Protein AF-A0A2E1KQA2-F1 (afdb_monomer)

Foldseek 3Di:
DDVVVLVVVCVVCVVVVHQPVPDPVLVVVLVVDVVSVVVSVVVVVVVVVVVVVVPPPDPPVVVVVVVVVVVVVVVVVVVVVVVVVVVVVVVVVVVVVPPPPPPPPPPPPDDDDDDDDDDDDDDDDDDDDDDDDDDDDDDDDDDDDPDPDPVVVVVVVVVVVVVVVVCVVVCVVVVVVVCVVVVVVVVVVVVVVVVVLVPDPPRPPPPDDPPCPPPPPDPDDDDD

Structure (mmCIF, N/CA/C/O backbone):
data_AF-A0A2E1KQA2-F1
#
_entry.id   AF-A0A2E1KQA2-F1
#
loop_
_atom_site.group_PDB
_atom_site.id
_atom_site.type_symbol
_atom_site.label_atom_id
_atom_site.label_alt_id
_atom_site.label_comp_id
_atom_site.label_asym_id
_atom_site.label_entity_id
_atom_site.label_seq_id
_atom_site.pdbx_PDB_ins_code
_atom_site.Cartn_x
_atom_site.Cartn_y
_atom_site.Cartn_z
_atom_site.occupancy
_atom_site.B_iso_or_equiv
_atom_site.auth_seq_id
_atom_site.auth_comp_id
_atom_site.auth_asym_id
_atom_site.auth_atom_id
_atom_site.pdbx_PDB_model_num
ATOM 1 N N . MET A 1 1 ? -20.605 -9.643 -3.283 1.00 96.44 1 MET A N 1
ATOM 2 C CA . MET A 1 1 ? -19.130 -9.778 -3.362 1.00 96.44 1 MET A CA 1
ATOM 3 C C . MET A 1 1 ? -18.711 -11.036 -2.606 1.00 96.44 1 MET A C 1
ATOM 5 O O . MET A 1 1 ? -19.417 -11.389 -1.666 1.00 96.44 1 MET A O 1
ATOM 9 N N . ARG A 1 2 ? -17.650 -11.748 -3.016 1.00 98.12 2 ARG A N 1
ATOM 10 C CA . ARG A 1 2 ? -17.116 -12.903 -2.261 1.00 98.12 2 ARG A CA 1
ATOM 11 C C . ARG A 1 2 ? -16.055 -12.426 -1.259 1.00 98.12 2 ARG A C 1
ATOM 13 O O . ARG A 1 2 ? -15.395 -11.427 -1.522 1.00 98.12 2 ARG A O 1
ATOM 20 N N . CYS A 1 3 ? -15.812 -13.167 -0.174 1.00 98.19 3 CYS A N 1
ATOM 21 C CA . CYS A 1 3 ? -14.815 -12.781 0.842 1.00 98.19 3 CYS A CA 1
ATOM 22 C C . CYS A 1 3 ? -13.400 -12.576 0.264 1.00 98.19 3 CYS A C 1
ATOM 24 O O . CYS A 1 3 ? -12.695 -11.661 0.662 1.00 98.19 3 CYS A O 1
ATOM 26 N N . LYS A 1 4 ? -12.993 -13.368 -0.739 1.00 97.00 4 LYS A N 1
ATOM 27 C CA . LYS A 1 4 ? -11.688 -13.177 -1.404 1.00 97.00 4 LYS A CA 1
ATOM 28 C C . LYS A 1 4 ? -11.585 -11.838 -2.142 1.00 97.00 4 LYS A C 1
ATOM 30 O O . LYS A 1 4 ? -10.522 -11.224 -2.152 1.00 97.00 4 LYS A O 1
ATOM 35 N N . ASP A 1 5 ? -12.681 -11.394 -2.755 1.00 97.88 5 ASP A N 1
ATOM 36 C CA . ASP A 1 5 ? -12.728 -10.114 -3.466 1.00 97.88 5 ASP A CA 1
ATOM 37 C C . ASP A 1 5 ? -12.720 -8.948 -2.468 1.00 97.88 5 ASP A C 1
ATOM 39 O O . ASP A 1 5 ? -12.111 -7.916 -2.743 1.00 97.88 5 ASP A O 1
ATOM 43 N N . PHE A 1 6 ? -13.348 -9.135 -1.298 1.00 98.31 6 PHE A N 1
ATOM 44 C CA . PHE A 1 6 ? -13.305 -8.190 -0.181 1.00 98.31 6 PHE A CA 1
ATOM 45 C C . PHE A 1 6 ? -11.861 -7.935 0.268 1.00 98.31 6 PHE A C 1
ATOM 47 O O . PHE A 1 6 ? -11.431 -6.783 0.275 1.00 98.31 6 PHE A O 1
ATOM 54 N N . ASP A 1 7 ? -11.093 -8.992 0.557 1.00 97.06 7 ASP A N 1
ATOM 55 C CA . ASP A 1 7 ? -9.701 -8.865 1.015 1.00 97.06 7 ASP A CA 1
ATOM 56 C C . ASP A 1 7 ? -8.825 -8.157 -0.022 1.00 97.06 7 ASP A C 1
ATOM 58 O O . ASP A 1 7 ? -8.077 -7.232 0.301 1.00 97.06 7 ASP A O 1
ATOM 62 N N . TRP A 1 8 ? -8.942 -8.560 -1.291 1.00 98.06 8 TRP A N 1
ATOM 63 C CA . TRP A 1 8 ? -8.182 -7.948 -2.378 1.00 98.06 8 TRP A CA 1
ATOM 64 C C . TRP A 1 8 ? -8.522 -6.464 -2.547 1.00 98.06 8 TRP A C 1
ATOM 66 O O . TRP A 1 8 ? -7.632 -5.624 -2.703 1.00 98.06 8 TRP A O 1
ATOM 76 N N . ARG A 1 9 ? -9.813 -6.125 -2.492 1.00 98.12 9 ARG A N 1
ATOM 77 C CA . ARG A 1 9 ? -10.289 -4.749 -2.631 1.00 98.12 9 ARG A CA 1
ATOM 78 C C . ARG A 1 9 ? -9.859 -3.881 -1.450 1.00 98.12 9 ARG A C 1
ATOM 80 O O . ARG A 1 9 ? -9.377 -2.774 -1.672 1.00 98.12 9 ARG A O 1
ATOM 87 N N . MET A 1 10 ? -9.958 -4.399 -0.228 1.00 97.88 10 MET A N 1
ATOM 88 C CA . MET A 1 10 ? -9.460 -3.736 0.977 1.00 97.88 10 MET A CA 1
ATOM 89 C C . MET A 1 10 ? -7.953 -3.470 0.875 1.00 97.88 10 MET A C 1
ATOM 91 O O . MET A 1 10 ? -7.522 -2.337 1.084 1.00 97.88 10 MET A O 1
ATOM 95 N N . GLN A 1 11 ? -7.157 -4.465 0.467 1.00 96.56 11 GLN A N 1
ATOM 96 C CA . GLN A 1 11 ? -5.714 -4.295 0.282 1.00 96.56 11 GLN A CA 1
ATOM 97 C C . GLN A 1 11 ? -5.396 -3.204 -0.748 1.00 96.56 11 GLN A C 1
ATOM 99 O O . GLN A 1 11 ? -4.530 -2.365 -0.515 1.00 96.56 11 GLN A O 1
ATOM 104 N N . ARG A 1 12 ? -6.143 -3.155 -1.857 1.00 97.56 12 ARG A N 1
ATOM 105 C CA . ARG A 1 12 ? -5.974 -2.122 -2.887 1.00 97.56 12 ARG A CA 1
ATOM 106 C C . ARG A 1 12 ? -6.254 -0.707 -2.363 1.00 97.56 12 ARG A C 1
ATOM 108 O O . ARG A 1 12 ? -5.565 0.233 -2.770 1.00 97.56 12 ARG A O 1
ATOM 115 N N . LEU A 1 13 ? -7.245 -0.539 -1.483 1.00 97.31 13 LEU A N 1
ATOM 116 C CA . LEU A 1 13 ? -7.521 0.749 -0.834 1.00 97.31 13 LEU A CA 1
ATOM 117 C C . LEU A 1 13 ? -6.387 1.143 0.115 1.00 97.31 13 LEU A C 1
ATOM 119 O O . LEU A 1 13 ? -5.906 2.273 0.032 1.00 97.31 13 LEU A O 1
ATOM 123 N N . LEU A 1 14 ? -5.896 0.203 0.929 1.00 95.50 14 LEU A N 1
ATOM 124 C CA . LEU A 1 14 ? -4.762 0.431 1.832 1.00 95.50 14 LEU A CA 1
ATOM 125 C C . LEU A 1 14 ? -3.488 0.821 1.067 1.00 95.50 14 LEU A C 1
ATOM 127 O O . LEU A 1 14 ? -2.815 1.781 1.444 1.00 95.50 14 LEU A O 1
ATOM 131 N N . ASP A 1 15 ? -3.195 0.149 -0.048 1.00 94.81 15 ASP A N 1
ATOM 132 C CA . ASP A 1 15 ? -2.057 0.480 -0.916 1.00 94.81 15 ASP A CA 1
ATOM 133 C C . ASP A 1 15 ? -2.194 1.889 -1.522 1.00 94.81 15 ASP A C 1
ATOM 135 O O . ASP A 1 15 ? -1.208 2.615 -1.674 1.00 94.81 15 ASP A O 1
ATOM 139 N N . SER A 1 16 ? -3.431 2.304 -1.815 1.00 95.12 16 SER A N 1
ATOM 140 C CA . SER A 1 16 ? -3.765 3.649 -2.307 1.00 95.12 16 SER A CA 1
ATOM 141 C C . SER A 1 16 ? -3.869 4.693 -1.189 1.00 95.12 16 SER A C 1
ATOM 143 O O . SER A 1 16 ? -4.144 5.858 -1.472 1.00 95.12 16 SER A O 1
ATOM 145 N N . ARG A 1 17 ? -3.643 4.293 0.072 1.00 93.25 17 ARG A N 1
ATOM 146 C CA . ARG A 1 17 ? -3.823 5.114 1.282 1.00 93.25 17 ARG A CA 1
ATOM 147 C C . ARG A 1 17 ? -5.227 5.710 1.415 1.00 93.25 17 ARG A C 1
ATOM 149 O O . ARG A 1 17 ? -5.389 6.786 1.986 1.00 93.25 17 ARG A O 1
ATOM 156 N N . LEU A 1 18 ? -6.231 5.022 0.880 1.00 95.56 18 LEU A N 1
ATOM 157 C CA . LEU A 1 18 ? -7.628 5.405 1.020 1.00 95.56 18 LEU A CA 1
ATOM 158 C C . LEU A 1 18 ? -8.247 4.658 2.210 1.00 95.56 18 LEU A C 1
ATOM 160 O O . LEU A 1 18 ? -8.026 3.452 2.349 1.00 95.56 18 LEU A O 1
ATOM 164 N N . PRO A 1 19 ? -9.024 5.343 3.065 1.00 94.31 19 PRO A N 1
ATOM 165 C CA . PRO A 1 19 ? -9.720 4.698 4.170 1.00 94.31 19 PRO A CA 1
ATOM 166 C C . PRO A 1 19 ? -10.756 3.688 3.639 1.00 94.31 19 PRO A C 1
ATOM 168 O O . PRO A 1 19 ? -11.604 4.057 2.821 1.00 94.31 19 PRO A O 1
ATOM 171 N N . PRO A 1 20 ? -10.741 2.424 4.107 1.00 96.06 20 PRO A N 1
ATOM 172 C CA . PRO A 1 20 ? -11.661 1.387 3.629 1.00 96.06 20 PRO A CA 1
ATOM 173 C C . PRO A 1 20 ? -13.133 1.685 3.956 1.00 96.06 20 PRO A C 1
ATOM 175 O O . PRO A 1 20 ? -14.027 1.195 3.272 1.00 96.06 20 PRO A O 1
ATOM 178 N N . GLU A 1 21 ? -13.383 2.540 4.948 1.00 94.94 21 GLU A N 1
ATOM 179 C CA . GLU A 1 21 ? -14.708 3.015 5.369 1.00 94.94 21 GLU A CA 1
ATOM 180 C C . GLU A 1 21 ? -15.452 3.807 4.287 1.00 94.94 21 GLU A C 1
ATOM 182 O O . GLU A 1 21 ? -16.665 3.956 4.362 1.00 94.94 21 GLU A O 1
ATOM 187 N N . HIS A 1 22 ? -14.748 4.325 3.278 1.00 95.56 22 HIS A N 1
ATOM 188 C CA . HIS A 1 22 ? -15.371 5.096 2.200 1.00 95.56 22 HIS A CA 1
ATOM 189 C C . HIS A 1 22 ? -15.823 4.209 1.027 1.00 95.56 22 HIS A C 1
ATOM 191 O O . HIS A 1 22 ? -16.444 4.699 0.085 1.00 95.56 22 HIS A O 1
ATOM 197 N N . ASP A 1 23 ? -15.529 2.904 1.054 1.00 98.12 23 ASP A N 1
ATOM 198 C CA . ASP A 1 23 ? -15.954 1.981 0.004 1.00 98.12 23 ASP A CA 1
ATOM 199 C C . ASP A 1 23 ? -17.277 1.294 0.367 1.00 98.12 23 ASP A C 1
ATOM 201 O O . ASP A 1 23 ? -17.333 0.338 1.146 1.00 98.12 23 ASP A O 1
ATOM 205 N N . HIS A 1 24 ? -18.358 1.755 -0.266 1.00 98.12 24 HIS A N 1
ATOM 206 C CA . HIS A 1 24 ? -19.706 1.223 -0.062 1.00 98.12 24 HIS A CA 1
ATOM 207 C C . HIS A 1 24 ? -19.822 -0.288 -0.312 1.00 98.12 24 HIS A C 1
ATOM 209 O O . HIS A 1 24 ? -20.661 -0.941 0.308 1.00 98.12 24 HIS A O 1
ATOM 215 N N . GLN A 1 25 ? -19.003 -0.872 -1.197 1.00 98.25 25 GLN A N 1
ATOM 216 C CA . GLN A 1 25 ? -19.071 -2.311 -1.468 1.00 98.25 25 GLN A CA 1
ATOM 217 C C . GLN A 1 25 ? -18.469 -3.133 -0.328 1.00 98.25 25 GLN A C 1
ATOM 219 O O . GLN A 1 25 ? -18.986 -4.214 -0.030 1.00 98.25 25 GLN A O 1
ATOM 224 N N . LEU A 1 26 ? -17.404 -2.634 0.313 1.00 98.25 26 LEU A N 1
ATOM 225 C CA . LEU A 1 26 ? -16.847 -3.261 1.513 1.00 98.25 26 LEU A CA 1
ATOM 226 C C . LEU A 1 26 ? -17.868 -3.205 2.654 1.00 98.25 26 LEU A C 1
ATOM 228 O O . LEU A 1 26 ? -18.168 -4.253 3.222 1.00 98.25 26 LEU A O 1
ATOM 232 N N . ILE A 1 27 ? -18.468 -2.033 2.899 1.00 98.31 27 ILE A N 1
ATOM 233 C CA . ILE A 1 27 ? -19.482 -1.834 3.951 1.00 98.31 27 ILE A CA 1
ATOM 234 C C . ILE A 1 27 ? -20.695 -2.749 3.739 1.00 98.31 27 ILE A C 1
ATOM 236 O O . ILE A 1 27 ? -21.128 -3.448 4.656 1.00 98.31 27 ILE A O 1
ATOM 240 N N . ALA A 1 28 ? -21.230 -2.786 2.514 1.00 98.44 28 ALA A N 1
ATOM 241 C CA . ALA A 1 28 ? -22.387 -3.617 2.192 1.00 98.44 28 ALA A CA 1
ATOM 242 C C . ALA A 1 28 ? -22.099 -5.113 2.399 1.00 98.44 28 ALA A C 1
ATOM 244 O O . ALA A 1 28 ? -22.979 -5.863 2.813 1.00 98.44 28 ALA A O 1
ATOM 245 N N . HIS A 1 29 ? -20.870 -5.565 2.126 1.00 98.56 29 HIS A N 1
ATOM 246 C CA . HIS A 1 29 ? -20.501 -6.960 2.348 1.00 98.56 29 HIS A CA 1
ATOM 247 C C . HIS A 1 29 ? -20.249 -7.280 3.822 1.00 98.56 29 HIS A C 1
ATOM 249 O O . HIS A 1 29 ? -20.700 -8.327 4.288 1.00 98.56 29 HIS A O 1
ATOM 255 N N . SER A 1 30 ? -19.562 -6.402 4.560 1.00 98.31 30 SER A N 1
ATOM 256 C CA . SER A 1 30 ? -19.318 -6.604 5.991 1.00 98.31 30 SER A CA 1
ATOM 257 C C . SER A 1 30 ? -20.618 -6.650 6.788 1.00 98.31 30 SER A C 1
ATOM 259 O O . SER A 1 30 ? -20.717 -7.458 7.699 1.00 98.31 30 SER A O 1
ATOM 261 N N . ALA A 1 31 ? -21.646 -5.895 6.386 1.00 98.38 31 ALA A N 1
ATOM 262 C CA . ALA A 1 31 ? -22.966 -5.944 7.022 1.00 98.38 31 ALA A CA 1
ATOM 263 C C . ALA A 1 31 ? -23.640 -7.331 6.958 1.00 98.38 31 ALA A C 1
ATOM 265 O O . ALA A 1 31 ? -24.496 -7.640 7.781 1.00 98.38 31 ALA A O 1
ATOM 266 N N . VAL A 1 32 ? -23.269 -8.174 5.986 1.00 98.50 32 VAL A N 1
ATOM 267 C CA . VAL A 1 32 ? -23.837 -9.524 5.805 1.00 98.50 32 VAL A CA 1
ATOM 268 C C . VAL A 1 32 ? -22.867 -10.619 6.272 1.00 98.50 32 VAL A C 1
ATOM 270 O O . VAL A 1 32 ? -23.282 -11.737 6.571 1.00 98.50 32 VAL A O 1
ATOM 273 N N . CYS A 1 33 ? -21.564 -10.332 6.341 1.00 98.56 33 CYS A N 1
ATOM 274 C CA . CYS A 1 33 ? -20.528 -11.310 6.661 1.00 98.56 33 CYS A CA 1
ATOM 275 C C . CYS A 1 33 ? -19.761 -10.943 7.943 1.00 98.56 33 CYS A C 1
ATOM 277 O O . CYS A 1 33 ? -18.799 -10.175 7.898 1.00 98.56 33 CYS A O 1
ATOM 279 N N . LEU A 1 34 ? -20.096 -11.611 9.056 1.00 98.50 34 LEU A N 1
ATOM 280 C CA . LEU A 1 34 ? -19.468 -11.433 10.383 1.00 98.50 34 LEU A CA 1
ATOM 281 C C . LEU A 1 34 ? -17.938 -11.615 10.402 1.00 98.50 34 LEU A C 1
ATOM 283 O O . LEU A 1 34 ? -17.251 -11.159 11.317 1.00 98.50 34 LEU A O 1
ATOM 287 N N . HIS A 1 35 ? -17.376 -12.362 9.448 1.00 98.06 35 HIS A N 1
ATOM 288 C CA . HIS A 1 35 ? -15.924 -12.495 9.330 1.00 98.06 35 HIS A CA 1
ATOM 289 C C . HIS A 1 35 ? -15.305 -11.222 8.745 1.00 98.06 35 HIS A C 1
ATOM 291 O O . HIS A 1 35 ? -14.392 -10.657 9.343 1.00 98.06 35 HIS A O 1
ATOM 297 N N . CYS A 1 36 ? -15.832 -10.748 7.613 1.00 98.38 36 CYS A N 1
ATOM 298 C CA . CYS A 1 36 ? -15.355 -9.536 6.950 1.00 98.38 36 CYS A CA 1
ATOM 299 C C . CYS A 1 36 ? -15.613 -8.277 7.791 1.00 98.38 36 CYS A C 1
ATOM 301 O O . CYS A 1 36 ? -14.790 -7.368 7.776 1.00 98.38 36 CYS A O 1
ATOM 303 N N . GLU A 1 37 ? -16.693 -8.245 8.576 1.00 98.50 37 GLU A N 1
ATOM 304 C CA . GLU A 1 37 ? -16.943 -7.199 9.576 1.00 98.50 37 GLU A CA 1
ATOM 305 C C . GLU A 1 37 ? -15.818 -7.102 10.607 1.00 98.50 37 GLU A C 1
ATOM 307 O O . GLU A 1 37 ? -15.235 -6.036 10.792 1.00 98.50 37 GLU A O 1
ATOM 312 N N . ARG A 1 38 ? -15.443 -8.229 11.225 1.00 98.19 38 ARG A N 1
ATOM 313 C CA . ARG A 1 38 ? -14.344 -8.262 12.198 1.00 98.19 38 ARG A CA 1
ATOM 314 C C . ARG A 1 38 ? -13.016 -7.832 11.584 1.00 98.19 38 ARG A C 1
ATOM 316 O O . ARG A 1 38 ? -12.251 -7.125 12.232 1.00 98.19 38 ARG A O 1
ATOM 323 N N . VAL A 1 39 ? -12.743 -8.234 10.343 1.00 97.31 39 VAL A N 1
ATOM 324 C CA . VAL A 1 39 ? -11.535 -7.804 9.620 1.00 97.31 39 VAL A CA 1
ATOM 325 C C . VAL A 1 39 ? -11.533 -6.286 9.410 1.00 97.31 39 VAL A C 1
ATOM 327 O O . VAL A 1 39 ? -10.510 -5.643 9.658 1.00 97.31 39 VAL A O 1
ATOM 330 N N . LEU A 1 40 ? -12.667 -5.711 8.999 1.00 97.31 40 LEU A N 1
ATOM 331 C CA . LEU A 1 40 ? -12.810 -4.270 8.791 1.00 97.31 40 LEU A CA 1
ATOM 332 C C . LEU A 1 40 ? -12.649 -3.488 10.104 1.00 97.31 40 LEU A C 1
ATOM 334 O O . LEU A 1 40 ? -11.939 -2.485 10.132 1.00 97.31 40 LEU A O 1
ATOM 338 N N . GLU A 1 41 ? -13.236 -3.977 11.198 1.00 97.56 41 GLU A N 1
ATOM 339 C CA . GLU A 1 41 ? -13.143 -3.338 12.515 1.00 97.56 41 GLU A CA 1
ATOM 340 C C . GLU A 1 41 ? -11.715 -3.369 13.078 1.00 97.56 41 GLU A C 1
ATOM 342 O O . GLU A 1 41 ? -11.215 -2.354 13.563 1.00 97.56 41 GLU A O 1
ATOM 347 N N . VAL A 1 42 ? -11.008 -4.498 12.951 1.00 96.06 42 VAL A N 1
ATOM 348 C CA . VAL A 1 42 ? -9.592 -4.588 13.351 1.00 96.06 42 VAL A CA 1
ATOM 349 C C . VAL A 1 42 ? -8.739 -3.606 12.548 1.00 96.06 42 VAL A C 1
ATOM 351 O O . VAL A 1 42 ? -7.895 -2.911 13.116 1.00 96.06 42 VAL A O 1
ATOM 354 N N . GLN A 1 43 ? -8.964 -3.504 11.236 1.00 95.56 43 GLN A N 1
ATOM 355 C CA . GLN A 1 43 ? -8.261 -2.525 10.402 1.00 95.56 43 GLN A CA 1
ATOM 356 C C . GLN A 1 43 ? -8.562 -1.087 10.827 1.00 95.56 43 GLN A C 1
ATOM 358 O O . GLN A 1 43 ? -7.637 -0.283 10.941 1.00 95.56 43 GLN A O 1
ATOM 363 N N . ARG A 1 44 ? -9.823 -0.768 11.133 1.00 95.06 44 ARG A N 1
ATOM 364 C CA . ARG A 1 44 ? -10.219 0.550 11.642 1.00 95.06 44 ARG A CA 1
ATOM 365 C C . ARG A 1 44 ? -9.479 0.911 12.929 1.00 95.06 44 ARG A C 1
ATOM 367 O O . ARG A 1 44 ? -8.918 2.000 13.030 1.00 95.06 44 ARG A O 1
ATOM 374 N N . GLN A 1 45 ? -9.400 -0.016 13.880 1.00 95.50 45 GLN A N 1
ATOM 375 C CA . GLN A 1 45 ? -8.674 0.190 15.137 1.00 95.50 45 GLN A CA 1
ATOM 376 C C . GLN A 1 45 ? -7.165 0.382 14.913 1.00 95.50 45 GLN A C 1
ATOM 378 O O . GLN A 1 45 ? -6.546 1.257 15.526 1.00 95.50 45 GLN A O 1
ATOM 383 N N . LEU A 1 46 ? -6.558 -0.380 13.998 1.00 92.62 46 LEU A N 1
ATOM 384 C CA . LEU A 1 46 ? -5.146 -0.212 13.634 1.00 92.62 46 LEU A CA 1
ATOM 385 C C . LEU A 1 46 ? -4.876 1.148 12.972 1.00 92.62 46 LEU A C 1
ATOM 387 O O . LEU A 1 46 ? -3.902 1.827 13.304 1.00 92.62 46 LEU A O 1
ATOM 391 N N . LEU A 1 47 ? -5.743 1.589 12.063 1.00 92.06 47 LEU A N 1
ATOM 392 C CA . LEU A 1 47 ? -5.615 2.903 11.431 1.00 92.06 47 LEU A CA 1
ATOM 393 C C . LEU A 1 47 ? -5.826 4.042 12.439 1.00 92.06 47 LEU A C 1
ATOM 395 O O . LEU A 1 47 ? -5.057 5.001 12.446 1.00 92.06 47 LEU A O 1
ATOM 399 N N . ALA A 1 48 ? -6.787 3.914 13.355 1.00 90.31 48 ALA A N 1
ATOM 400 C CA . ALA A 1 48 ? -7.009 4.900 14.412 1.00 90.31 48 ALA A CA 1
ATOM 401 C C . ALA A 1 48 ? -5.805 5.009 15.368 1.00 90.31 48 ALA A C 1
ATOM 403 O O . ALA A 1 48 ? -5.338 6.106 15.671 1.00 90.31 48 ALA A O 1
ATOM 404 N N . THR A 1 49 ? -5.247 3.878 15.806 1.00 91.12 49 THR A N 1
ATOM 405 C CA . THR A 1 49 ? -4.080 3.865 16.710 1.00 91.12 49 THR A CA 1
ATOM 406 C C . THR A 1 49 ? -2.813 4.400 16.042 1.00 91.12 49 THR A C 1
ATOM 408 O O . THR A 1 49 ? -2.038 5.129 16.670 1.00 91.12 49 THR A O 1
ATOM 411 N N . THR A 1 50 ? -2.608 4.101 14.757 1.00 89.19 50 THR A N 1
ATOM 412 C CA . THR A 1 50 ? -1.485 4.660 13.986 1.00 89.19 50 THR A CA 1
ATOM 413 C C . THR A 1 50 ? -1.646 6.157 13.735 1.00 89.19 50 THR A C 1
ATOM 415 O O . THR A 1 50 ? -0.658 6.885 13.844 1.00 89.19 50 THR A O 1
ATOM 418 N N . ALA A 1 51 ? -2.866 6.643 13.492 1.00 87.81 51 ALA A N 1
ATOM 419 C CA . ALA A 1 51 ? -3.148 8.073 13.379 1.00 87.81 51 ALA A CA 1
ATOM 420 C C . ALA A 1 51 ? -2.822 8.821 14.683 1.00 87.81 51 ALA A C 1
ATOM 422 O O . ALA A 1 51 ? -2.127 9.837 14.641 1.00 87.81 51 ALA A O 1
ATOM 423 N N . LEU A 1 52 ? -3.215 8.275 15.841 1.00 87.75 52 LEU A N 1
ATOM 424 C CA . LEU A 1 52 ? -2.882 8.845 17.155 1.00 87.75 52 LEU A CA 1
ATOM 425 C C . LEU A 1 52 ? -1.366 8.865 17.401 1.00 87.75 52 LEU A C 1
ATOM 427 O O . LEU A 1 52 ? -0.821 9.860 17.876 1.00 87.75 52 LEU A O 1
ATOM 431 N N . SER A 1 53 ? -0.674 7.792 17.011 1.00 83.06 53 SER A N 1
ATOM 432 C CA . SER A 1 53 ? 0.781 7.661 17.176 1.00 83.06 53 SER A CA 1
ATOM 433 C C . SER A 1 53 ? 1.596 8.531 16.210 1.00 83.06 53 SER A C 1
ATOM 435 O O . SER A 1 53 ? 2.780 8.765 16.440 1.00 83.06 53 SER A O 1
ATOM 437 N N . SER A 1 54 ? 0.991 9.021 15.124 1.00 73.88 54 SER A N 1
ATOM 438 C CA . SER A 1 54 ? 1.672 9.857 14.123 1.00 73.88 54 SER A CA 1
ATOM 439 C C . SER A 1 54 ? 2.014 11.267 14.619 1.00 73.88 54 SER A C 1
ATOM 441 O O . SER A 1 54 ? 2.751 11.990 13.956 1.00 73.88 54 SER A O 1
ATOM 443 N N . T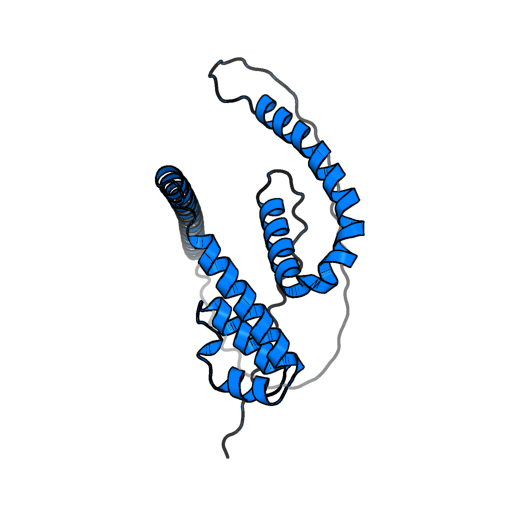HR A 1 55 ? 1.532 11.634 15.808 1.00 71.38 55 THR A N 1
ATOM 444 C CA . THR A 1 55 ? 1.774 12.939 16.438 1.00 71.38 55 THR A CA 1
ATOM 445 C C . THR A 1 55 ? 3.147 13.068 17.093 1.00 71.38 55 THR A C 1
ATOM 447 O O . THR A 1 55 ? 3.469 14.136 17.608 1.00 71.38 55 THR A O 1
ATOM 450 N N . VAL A 1 56 ? 3.989 12.026 17.065 1.00 78.31 56 VAL A N 1
ATOM 451 C CA . VAL A 1 56 ? 5.378 12.164 17.514 1.00 78.31 56 VAL A CA 1
ATOM 452 C C . VAL A 1 56 ? 6.072 13.162 16.592 1.00 78.31 56 VAL A C 1
ATOM 454 O O . VAL A 1 56 ? 6.380 12.839 15.444 1.00 78.31 56 VAL A O 1
ATOM 457 N N . GLU A 1 57 ? 6.314 14.373 17.101 1.00 75.44 57 GLU A N 1
ATOM 458 C CA . GLU A 1 57 ? 7.090 15.406 16.424 1.00 75.44 57 GLU A CA 1
ATOM 459 C C . GLU A 1 57 ? 8.464 14.840 16.066 1.00 75.44 57 GLU A C 1
ATOM 461 O O . GLU A 1 57 ? 9.401 14.780 16.866 1.00 75.44 57 GLU A O 1
ATOM 466 N N . THR A 1 58 ? 8.595 14.367 14.831 1.00 78.06 58 THR A N 1
ATOM 467 C CA . THR A 1 58 ? 9.882 13.916 14.329 1.00 78.06 58 THR A CA 1
ATOM 468 C C . THR A 1 58 ? 10.781 15.137 14.231 1.00 78.06 58 THR A C 1
ATOM 470 O O . THR A 1 58 ? 10.476 16.061 13.476 1.00 78.06 58 THR A O 1
ATOM 473 N N . SER A 1 59 ? 11.890 15.137 14.977 1.00 87.38 59 SER A N 1
ATOM 474 C CA . SER A 1 59 ? 12.869 16.224 14.937 1.00 87.38 59 SER A CA 1
ATOM 475 C C . SER A 1 59 ? 13.191 16.596 13.480 1.00 87.38 59 SER A C 1
ATOM 477 O O . SER A 1 59 ? 13.591 15.713 12.709 1.00 87.38 59 SER A O 1
ATOM 479 N N . PRO A 1 60 ? 13.079 17.880 13.086 1.00 87.25 60 PRO A N 1
ATOM 480 C CA . PRO A 1 60 ? 13.277 18.318 11.701 1.00 87.25 60 PRO A CA 1
ATOM 481 C C . PRO A 1 60 ? 14.673 17.972 11.161 1.00 87.25 60 PRO A C 1
ATOM 483 O O . PRO A 1 60 ? 14.881 17.834 9.956 1.00 87.25 60 PRO A O 1
ATOM 486 N N . ARG A 1 61 ? 15.652 17.772 12.053 1.00 88.69 61 ARG A N 1
ATOM 487 C CA . ARG A 1 61 ? 17.004 17.329 11.689 1.00 88.69 61 ARG A CA 1
ATOM 488 C C . ARG A 1 61 ? 17.043 15.873 11.231 1.00 88.69 61 ARG A C 1
ATOM 490 O O . ARG A 1 61 ? 17.767 15.556 10.289 1.00 88.69 61 ARG A O 1
ATOM 497 N N . LEU A 1 62 ? 16.269 14.994 11.869 1.00 87.44 62 LEU A N 1
ATOM 498 C CA . LEU A 1 62 ? 16.201 13.582 11.488 1.00 87.44 62 LEU A CA 1
ATOM 499 C C . LEU A 1 62 ? 15.479 13.417 10.152 1.00 87.44 62 LEU A C 1
ATOM 501 O O . LEU A 1 62 ? 15.974 12.700 9.284 1.00 87.44 62 LEU A O 1
ATOM 505 N N . THR A 1 63 ? 14.368 14.127 9.944 1.00 88.00 63 THR A N 1
ATOM 506 C CA . THR A 1 63 ? 13.647 14.098 8.663 1.00 88.00 63 THR A CA 1
ATOM 507 C C . THR A 1 63 ? 14.503 14.655 7.530 1.00 88.00 63 THR A C 1
ATOM 509 O O . THR A 1 63 ? 14.640 13.989 6.503 1.00 88.00 63 THR A O 1
ATOM 512 N N . ALA A 1 64 ? 15.179 15.793 7.722 1.00 90.56 64 ALA A N 1
ATOM 513 C CA . ALA A 1 64 ? 16.120 16.327 6.733 1.00 90.56 64 ALA A CA 1
ATOM 514 C C . ALA A 1 64 ? 17.288 15.359 6.449 1.00 90.56 64 ALA A C 1
ATOM 516 O O . ALA A 1 64 ? 17.655 15.135 5.290 1.00 90.56 64 ALA A O 1
ATOM 517 N N . GLY A 1 65 ? 17.842 14.730 7.490 1.00 92.62 65 GLY A N 1
ATOM 518 C CA . GLY A 1 65 ? 18.897 13.725 7.367 1.00 92.62 65 GLY A CA 1
ATOM 519 C C . GLY A 1 65 ? 18.460 12.523 6.527 1.00 92.62 65 GLY A C 1
ATOM 520 O O . GLY A 1 65 ? 19.123 12.184 5.545 1.00 92.62 65 GLY A O 1
ATOM 521 N N . VAL A 1 66 ? 17.308 11.930 6.846 1.00 90.25 66 VAL A N 1
ATOM 522 C CA . VAL A 1 66 ? 16.765 10.770 6.123 1.00 90.25 66 VAL A CA 1
ATOM 523 C C . VAL A 1 66 ? 16.391 11.137 4.689 1.00 90.25 66 VAL A C 1
ATOM 525 O O . VAL A 1 66 ? 16.787 10.430 3.762 1.00 90.25 66 VAL A O 1
ATOM 528 N N . LEU A 1 67 ? 15.697 12.257 4.471 1.00 91.69 67 LEU A N 1
ATOM 529 C CA . LEU A 1 67 ? 15.322 12.701 3.126 1.00 91.69 67 LEU A CA 1
ATOM 530 C C . LEU A 1 67 ? 16.555 12.972 2.260 1.00 91.69 67 LEU A C 1
ATOM 532 O O . LEU A 1 67 ? 16.599 12.545 1.106 1.00 91.69 67 LEU A O 1
ATOM 536 N N . SER A 1 68 ? 17.593 13.601 2.817 1.00 90.31 68 SER A N 1
ATOM 537 C CA . SER A 1 68 ? 18.843 13.832 2.088 1.00 90.31 68 SER A CA 1
ATOM 538 C C . SER A 1 68 ? 19.588 12.526 1.780 1.00 90.31 68 SER A C 1
ATOM 540 O O . SER A 1 68 ? 20.113 12.369 0.675 1.00 90.31 68 SER A O 1
ATOM 542 N N . ALA A 1 69 ? 19.587 11.555 2.698 1.00 90.06 69 ALA A N 1
ATOM 543 C CA . ALA A 1 69 ? 20.174 10.236 2.473 1.00 90.06 69 ALA A CA 1
ATOM 544 C C . ALA A 1 69 ? 19.429 9.464 1.369 1.00 90.06 69 ALA A C 1
ATOM 546 O O . ALA A 1 69 ? 20.062 8.921 0.459 1.00 90.06 69 ALA A O 1
ATOM 547 N N . VAL A 1 70 ? 18.092 9.481 1.384 1.00 90.38 70 VAL A N 1
ATOM 548 C CA . VAL A 1 70 ? 17.251 8.852 0.351 1.00 90.38 70 VAL A CA 1
ATOM 549 C C . VAL A 1 70 ? 17.437 9.545 -1.003 1.00 9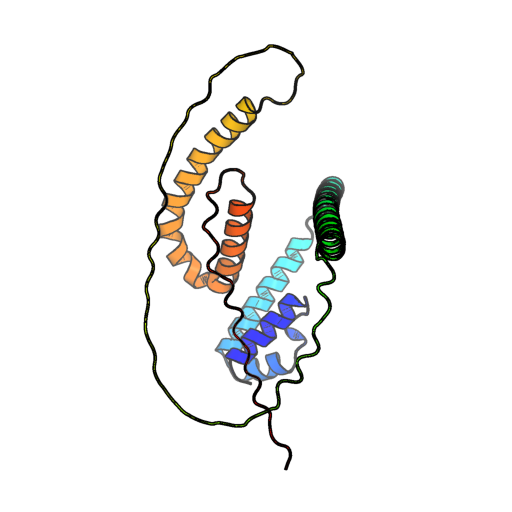0.38 70 VAL A C 1
ATOM 551 O O . VAL A 1 70 ? 17.609 8.872 -2.025 1.00 90.38 70 VAL A O 1
ATOM 554 N N . ALA A 1 71 ? 17.495 10.880 -1.028 1.00 89.56 71 ALA A N 1
ATOM 555 C CA . ALA A 1 71 ? 17.769 11.646 -2.241 1.00 89.56 71 ALA A CA 1
ATOM 556 C C . ALA A 1 71 ? 19.137 11.274 -2.841 1.00 89.56 71 ALA A C 1
ATOM 558 O O . ALA A 1 71 ? 19.219 10.968 -4.037 1.00 89.56 71 ALA A O 1
ATOM 559 N N . ARG A 1 72 ? 20.193 11.189 -2.016 1.00 90.56 72 ARG A N 1
ATOM 560 C CA . ARG A 1 72 ? 21.533 10.734 -2.442 1.00 90.56 72 ARG A CA 1
ATOM 561 C C . ARG A 1 72 ? 21.525 9.294 -2.956 1.00 90.56 72 ARG A C 1
ATOM 563 O O . ARG A 1 72 ? 22.143 8.998 -3.978 1.00 90.56 72 ARG A O 1
ATOM 570 N N . GLN A 1 73 ? 20.802 8.391 -2.298 1.00 89.88 73 GLN A N 1
ATOM 571 C CA . GLN A 1 73 ? 20.724 6.996 -2.731 1.00 89.88 73 GLN A CA 1
ATOM 572 C C . GLN A 1 73 ? 19.997 6.853 -4.078 1.00 89.88 73 GLN A C 1
ATOM 574 O O . GLN A 1 73 ? 20.411 6.071 -4.943 1.00 89.88 73 GLN A O 1
ATOM 579 N N . SER A 1 74 ? 18.927 7.624 -4.283 1.00 86.81 74 SER A N 1
ATOM 580 C CA . SER A 1 74 ? 18.167 7.611 -5.534 1.00 86.81 74 SER A CA 1
ATOM 581 C C . SER A 1 74 ? 18.975 8.175 -6.711 1.00 86.81 74 SER A C 1
ATOM 583 O O . SER A 1 74 ? 18.935 7.615 -7.811 1.00 86.81 74 SER A O 1
ATOM 585 N N . SER A 1 75 ? 19.769 9.226 -6.482 1.00 86.88 75 SER A N 1
ATOM 586 C CA . SER A 1 75 ? 20.611 9.830 -7.518 1.00 86.88 75 SER A CA 1
ATOM 587 C C . SER A 1 75 ? 21.785 8.924 -7.901 1.00 86.88 75 SER A C 1
ATOM 589 O O . SER A 1 75 ? 22.066 8.773 -9.094 1.00 86.88 75 SER A O 1
ATOM 591 N N . ALA A 1 76 ? 22.388 8.220 -6.937 1.00 84.94 76 ALA A N 1
ATOM 592 C CA . ALA A 1 76 ? 23.417 7.214 -7.203 1.00 84.94 76 ALA A CA 1
ATOM 593 C C . ALA A 1 76 ? 22.895 6.078 -8.104 1.00 84.94 76 ALA A C 1
ATOM 595 O O . ALA A 1 76 ? 23.534 5.727 -9.098 1.00 84.94 76 ALA A O 1
ATOM 596 N N . ARG A 1 77 ? 21.687 5.556 -7.833 1.00 82.56 77 ARG A N 1
ATOM 597 C CA . ARG A 1 77 ? 21.051 4.527 -8.681 1.00 82.56 77 ARG A CA 1
ATOM 598 C C . ARG A 1 77 ? 20.686 5.035 -10.079 1.00 82.56 77 ARG A C 1
ATOM 600 O O . ARG A 1 77 ? 20.739 4.268 -11.040 1.00 82.56 77 ARG A O 1
ATOM 607 N N . ARG A 1 78 ? 20.308 6.310 -10.223 1.00 84.31 78 ARG A N 1
ATOM 608 C CA . ARG A 1 78 ? 20.049 6.901 -11.550 1.00 84.31 78 ARG A CA 1
ATOM 609 C C . ARG A 1 78 ? 21.332 7.018 -12.373 1.00 84.31 78 ARG A C 1
ATOM 611 O O . ARG A 1 78 ? 21.284 6.742 -13.570 1.00 84.31 78 ARG A O 1
ATOM 618 N N . ARG A 1 79 ? 22.468 7.367 -11.756 1.00 82.88 79 ARG A N 1
ATOM 619 C CA . ARG A 1 79 ? 23.767 7.433 -12.453 1.00 82.88 79 ARG A CA 1
ATOM 620 C C . ARG A 1 79 ? 24.203 6.068 -12.980 1.00 82.88 79 ARG A C 1
ATOM 622 O O . ARG A 1 79 ? 24.561 5.974 -14.148 1.00 82.88 79 ARG A O 1
ATOM 629 N N . THR A 1 80 ? 24.087 5.007 -12.179 1.00 85.75 80 THR A N 1
ATOM 630 C CA . THR A 1 80 ? 24.463 3.657 -12.634 1.00 85.75 80 THR A CA 1
ATOM 631 C C . THR A 1 80 ? 23.570 3.159 -13.768 1.00 85.75 80 THR A C 1
ATOM 633 O O . THR A 1 80 ? 24.076 2.619 -14.748 1.00 85.75 80 THR A O 1
ATOM 636 N N . ARG A 1 81 ? 22.253 3.403 -13.705 1.00 85.56 81 ARG A N 1
ATOM 637 C CA . ARG A 1 81 ? 21.338 3.047 -14.806 1.00 85.56 81 ARG A CA 1
ATOM 638 C C . ARG A 1 81 ? 21.627 3.813 -16.096 1.00 85.56 81 ARG A C 1
ATOM 640 O O . ARG A 1 81 ? 21.582 3.213 -17.162 1.00 85.56 81 ARG A O 1
ATOM 647 N N . ARG A 1 82 ? 21.937 5.112 -16.011 1.00 89.75 82 ARG A N 1
ATOM 648 C CA . ARG A 1 82 ? 22.315 5.909 -17.190 1.00 89.75 82 ARG A CA 1
ATOM 649 C C . ARG A 1 82 ? 23.626 5.422 -17.808 1.00 89.75 82 ARG A C 1
ATOM 651 O O . ARG A 1 82 ? 23.689 5.316 -19.024 1.00 89.75 82 ARG A O 1
ATOM 658 N N . GLY A 1 83 ? 24.613 5.061 -16.985 1.00 89.88 83 GLY A N 1
ATOM 659 C CA . GLY A 1 83 ? 25.857 4.452 -17.464 1.00 89.88 83 GLY A CA 1
ATOM 660 C C . GLY A 1 83 ? 25.611 3.141 -18.213 1.00 89.88 83 GLY A C 1
ATOM 661 O O . GLY A 1 83 ? 26.085 2.979 -19.329 1.00 89.88 83 GLY A O 1
ATOM 662 N N . LEU A 1 84 ? 24.788 2.245 -17.656 1.00 92.75 84 LEU A N 1
ATOM 663 C CA . LEU A 1 84 ? 24.449 0.976 -18.312 1.00 92.75 84 LEU A CA 1
ATOM 664 C C . LEU A 1 84 ? 23.702 1.170 -19.639 1.00 92.75 84 LEU A C 1
ATOM 666 O O . LEU A 1 84 ? 23.994 0.466 -20.600 1.00 92.75 84 LEU A O 1
ATOM 670 N N . LEU A 1 85 ? 22.770 2.127 -19.711 1.00 93.31 85 LEU A N 1
ATOM 671 C CA . LEU A 1 85 ? 22.078 2.453 -20.962 1.00 93.31 85 LEU A CA 1
ATOM 672 C C . LEU A 1 85 ? 23.034 3.033 -22.009 1.00 93.31 85 LEU A C 1
ATOM 674 O O . LEU A 1 85 ? 22.964 2.634 -23.166 1.00 93.31 85 LEU A O 1
ATOM 678 N N . ALA A 1 86 ? 23.950 3.919 -21.610 1.00 93.88 86 ALA A N 1
ATOM 679 C CA . ALA A 1 86 ? 24.965 4.456 -22.513 1.00 93.88 86 ALA A CA 1
ATOM 680 C C . ALA A 1 86 ? 25.889 3.348 -23.047 1.00 93.88 86 ALA A C 1
ATOM 682 O O . ALA A 1 86 ? 26.135 3.293 -24.248 1.00 93.88 86 ALA A O 1
ATOM 683 N N . CYS A 1 87 ? 26.327 2.417 -22.191 1.00 94.81 87 CYS A N 1
ATOM 684 C CA . CYS A 1 87 ? 27.117 1.258 -22.616 1.00 94.81 87 CYS A CA 1
ATOM 685 C C . CYS A 1 87 ? 26.337 0.328 -23.556 1.00 94.81 87 CYS A C 1
ATOM 687 O O . CYS A 1 87 ? 26.902 -0.151 -24.533 1.00 94.81 87 CYS A O 1
ATOM 689 N N . ALA A 1 88 ? 25.049 0.083 -23.292 1.00 94.00 88 ALA A N 1
ATOM 690 C CA . ALA A 1 88 ? 24.212 -0.747 -24.157 1.00 94.00 88 ALA A CA 1
ATOM 691 C C . ALA A 1 88 ? 24.004 -0.107 -25.540 1.00 94.00 88 ALA A C 1
ATOM 693 O O . ALA A 1 88 ? 24.107 -0.796 -26.552 1.00 94.00 88 ALA A O 1
ATOM 694 N N . LEU A 1 89 ? 23.770 1.210 -25.588 1.00 95.81 89 LEU A N 1
ATOM 695 C CA . LEU A 1 89 ? 23.662 1.956 -26.843 1.00 95.81 89 LEU A CA 1
ATOM 696 C C . LEU A 1 89 ? 24.986 1.949 -27.612 1.00 95.81 89 LEU A C 1
ATOM 698 O O . LEU A 1 89 ? 24.986 1.647 -28.803 1.00 95.81 89 LEU A O 1
ATOM 702 N N . ALA A 1 90 ? 26.109 2.195 -26.932 1.00 96.06 90 ALA A N 1
ATOM 703 C CA . ALA A 1 90 ? 27.432 2.116 -27.542 1.00 96.06 90 ALA A CA 1
ATOM 704 C C . ALA A 1 90 ? 27.692 0.718 -28.123 1.00 96.06 90 ALA A C 1
ATOM 706 O O . ALA A 1 90 ? 28.017 0.610 -29.297 1.00 96.06 90 ALA A O 1
ATOM 707 N N . ALA A 1 91 ? 27.439 -0.348 -27.357 1.00 95.38 91 ALA A N 1
ATOM 708 C CA . ALA A 1 91 ? 27.595 -1.721 -27.834 1.00 95.38 91 ALA A CA 1
ATOM 709 C C . ALA A 1 91 ? 26.696 -2.033 -29.044 1.00 95.38 91 ALA A C 1
ATOM 711 O O . ALA A 1 91 ? 27.142 -2.708 -29.967 1.00 95.38 91 ALA A O 1
ATOM 712 N N . SER A 1 92 ? 25.459 -1.520 -29.074 1.00 94.50 92 SER A N 1
ATOM 713 C CA . SER A 1 92 ? 24.559 -1.698 -30.223 1.00 94.50 92 SER A CA 1
ATOM 714 C C . SER A 1 92 ? 25.042 -0.971 -31.483 1.00 94.50 92 SER A C 1
ATOM 716 O O . SER A 1 92 ? 24.955 -1.527 -32.574 1.00 94.50 92 SER A O 1
ATOM 718 N N . LEU A 1 93 ? 25.613 0.231 -31.336 1.00 95.25 93 LEU A N 1
ATOM 719 C CA . LEU A 1 93 ? 26.208 0.987 -32.441 1.00 95.25 93 LEU A CA 1
ATOM 720 C C . LEU A 1 93 ? 27.489 0.319 -32.944 1.00 95.25 93 LEU A C 1
ATOM 722 O O . LEU A 1 93 ? 27.673 0.180 -34.149 1.00 95.25 93 LEU A O 1
ATOM 726 N N . THR A 1 94 ? 28.345 -0.150 -32.033 1.00 95.06 94 THR A N 1
ATOM 727 C CA . THR A 1 94 ? 29.547 -0.917 -32.380 1.00 95.06 94 THR A CA 1
ATOM 728 C C . THR A 1 94 ? 29.176 -2.204 -33.115 1.00 95.06 94 THR A C 1
ATOM 730 O O . THR A 1 94 ? 29.788 -2.519 -34.127 1.00 95.06 94 THR A O 1
ATOM 733 N N . TRP A 1 95 ? 28.134 -2.916 -32.673 1.00 94.00 95 TRP A N 1
ATOM 734 C CA . TRP A 1 95 ? 27.635 -4.098 -33.378 1.00 94.00 95 TRP A CA 1
ATOM 735 C C . TRP A 1 95 ? 27.150 -3.754 -34.792 1.00 94.00 95 TRP A C 1
ATOM 737 O O . TRP A 1 95 ? 27.495 -4.464 -35.730 1.00 94.00 95 TRP A O 1
ATOM 747 N N . LEU A 1 96 ? 26.401 -2.658 -34.968 1.00 92.00 96 LEU A N 1
ATOM 748 C CA . LEU A 1 96 ? 25.942 -2.219 -36.293 1.00 92.00 96 LEU A CA 1
ATOM 749 C C . LEU A 1 96 ? 27.096 -1.903 -37.255 1.00 92.00 96 LEU A C 1
ATOM 751 O O . LEU A 1 96 ? 26.953 -2.123 -38.449 1.00 92.00 96 LEU A O 1
ATOM 755 N N . LEU A 1 97 ? 28.215 -1.387 -36.742 1.00 92.50 97 LEU A N 1
ATOM 756 C CA . LEU A 1 97 ? 29.394 -1.054 -37.547 1.00 92.50 97 LEU A CA 1
ATOM 757 C C . LEU A 1 97 ? 30.266 -2.272 -37.875 1.00 92.50 97 LEU A C 1
ATOM 759 O O . LEU A 1 97 ? 30.962 -2.255 -38.885 1.00 92.50 97 LEU A O 1
ATOM 763 N N . LEU A 1 98 ? 30.269 -3.301 -37.018 1.00 92.25 98 LEU A N 1
ATOM 764 C CA . LEU A 1 98 ? 31.089 -4.499 -37.221 1.00 92.25 98 LEU A CA 1
ATOM 765 C C . LEU A 1 98 ? 30.398 -5.605 -38.011 1.00 92.25 98 LEU A C 1
ATOM 767 O O . LEU A 1 98 ? 31.110 -6.475 -38.501 1.00 92.25 98 LEU A O 1
ATOM 771 N N . VAL A 1 99 ? 29.066 -5.625 -38.106 1.00 88.25 99 VAL A N 1
ATOM 772 C CA . VAL A 1 99 ? 28.380 -6.580 -38.984 1.00 88.25 99 VAL A CA 1
ATOM 773 C C . VAL A 1 99 ? 28.663 -6.136 -40.417 1.00 88.25 99 VAL A C 1
ATOM 775 O O . VAL A 1 99 ? 28.126 -5.107 -40.830 1.00 88.25 99 VAL A O 1
ATOM 778 N N . PRO A 1 100 ? 29.515 -6.860 -41.167 1.00 79.06 100 PRO A N 1
ATOM 779 C CA . PRO A 1 100 ? 29.709 -6.575 -42.575 1.00 79.06 100 PRO A CA 1
ATOM 780 C C . PRO A 1 100 ? 28.340 -6.705 -43.226 1.00 79.06 100 PRO A C 1
ATOM 782 O O . PRO A 1 100 ? 27.594 -7.637 -42.910 1.00 79.06 100 PRO A O 1
ATOM 785 N N . ASP A 1 101 ? 27.995 -5.745 -44.077 1.00 72.75 101 ASP A N 1
ATOM 786 C CA . ASP A 1 101 ? 26.776 -5.781 -44.873 1.00 72.75 101 ASP A CA 1
ATOM 787 C C . ASP A 1 101 ? 26.942 -6.912 -45.893 1.00 72.75 101 ASP A C 1
ATOM 789 O O . ASP A 1 101 ? 27.350 -6.705 -47.035 1.00 72.75 101 ASP A O 1
ATOM 793 N N . GLU A 1 102 ? 26.761 -8.148 -45.422 1.00 75.12 102 GLU A N 1
ATOM 794 C CA . GLU A 1 102 ? 26.722 -9.328 -46.263 1.00 75.12 102 GLU A CA 1
ATOM 795 C C . GLU A 1 102 ? 25.584 -9.073 -47.245 1.00 75.12 102 GLU A C 1
ATOM 797 O O . GLU A 1 102 ? 24.428 -8.947 -46.810 1.00 75.12 102 GLU A O 1
ATOM 802 N N . PRO A 1 103 ? 25.892 -8.921 -48.547 1.00 70.06 103 PRO A N 1
ATOM 803 C CA . PRO A 1 103 ? 24.909 -8.553 -49.540 1.00 70.06 103 PRO A CA 1
ATOM 804 C C . PRO A 1 103 ? 23.791 -9.570 -49.433 1.00 70.06 103 PRO A C 1
ATOM 806 O O . PRO A 1 103 ? 23.989 -10.767 -49.639 1.00 70.06 103 PRO A O 1
ATOM 809 N N . ARG A 1 104 ? 22.628 -9.072 -49.011 1.00 61.28 104 ARG A N 1
ATOM 810 C CA . ARG A 1 104 ? 21.428 -9.848 -48.736 1.00 61.28 104 ARG A CA 1
ATOM 811 C C . ARG A 1 104 ? 20.994 -10.503 -50.038 1.00 61.28 104 ARG A C 1
ATOM 813 O O . ARG A 1 104 ? 20.184 -9.956 -50.784 1.00 61.28 104 ARG A O 1
ATOM 820 N N . GLU A 1 105 ? 21.586 -11.656 -50.326 1.00 65.06 105 GLU A N 1
ATOM 821 C CA . GLU A 1 105 ? 21.313 -12.440 -51.512 1.00 65.06 105 GLU A CA 1
ATOM 822 C C . GLU A 1 105 ? 19.847 -12.842 -51.404 1.00 65.06 105 GLU A C 1
ATOM 824 O O . GLU A 1 105 ? 19.426 -13.582 -50.510 1.00 65.06 105 GLU A O 1
ATOM 829 N N . ASN A 1 106 ? 19.045 -12.203 -52.248 1.00 58.12 106 ASN A N 1
ATOM 830 C CA . ASN A 1 106 ? 17.599 -12.159 -52.188 1.00 58.12 106 ASN A CA 1
ATOM 831 C C . ASN A 1 106 ? 17.054 -13.516 -52.654 1.00 58.12 106 ASN A C 1
ATOM 833 O O . ASN A 1 106 ? 16.452 -13.635 -53.721 1.00 58.12 106 ASN A O 1
ATOM 837 N N . LYS A 1 107 ? 17.308 -14.577 -51.878 1.00 58.91 107 LYS A N 1
ATOM 838 C CA . LYS A 1 107 ? 16.725 -15.895 -52.098 1.00 58.91 107 LYS A CA 1
ATOM 839 C C . LYS A 1 107 ? 15.242 -15.775 -51.785 1.00 58.91 107 LYS A C 1
ATOM 841 O O . LYS A 1 107 ? 14.796 -15.969 -50.656 1.00 58.91 107 LYS A O 1
ATOM 846 N N . ARG A 1 108 ? 14.477 -15.435 -52.826 1.00 53.59 108 ARG A N 1
ATOM 847 C CA . ARG A 1 108 ? 13.051 -15.733 -52.954 1.00 53.59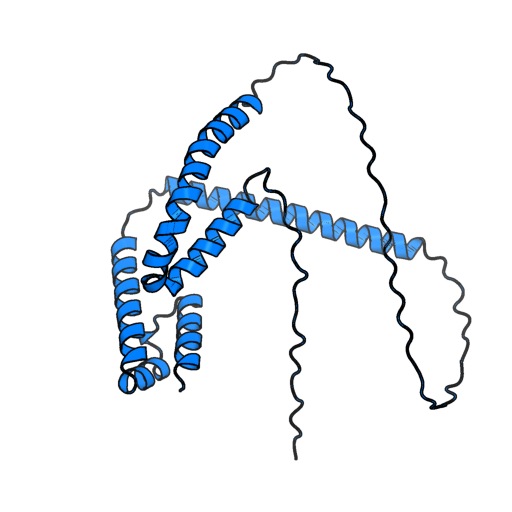 108 ARG A CA 1
ATOM 848 C C . ARG A 1 108 ? 12.889 -17.248 -52.830 1.00 53.59 108 ARG A C 1
ATOM 850 O O . ARG A 1 108 ? 12.772 -17.952 -53.825 1.00 53.59 108 ARG A O 1
ATOM 857 N N . VAL A 1 109 ? 12.931 -17.762 -51.605 1.00 57.00 109 VAL A N 1
ATOM 858 C CA . VAL A 1 109 ? 12.530 -19.136 -51.330 1.00 57.00 109 VAL A CA 1
ATOM 859 C C . VAL A 1 109 ? 11.014 -19.131 -51.363 1.00 57.00 109 VAL A C 1
ATOM 861 O O . VAL A 1 109 ? 10.341 -18.600 -50.477 1.00 57.00 109 VAL A O 1
ATOM 864 N N . ALA A 1 110 ? 10.505 -19.645 -52.477 1.00 52.50 110 ALA A N 1
ATOM 865 C CA . ALA A 1 110 ? 9.114 -19.963 -52.681 1.00 52.50 110 ALA A CA 1
ATOM 866 C C . ALA A 1 110 ? 8.560 -20.698 -51.454 1.00 52.50 110 ALA A C 1
ATOM 868 O O . ALA A 1 110 ? 9.141 -21.664 -50.961 1.00 52.50 110 ALA A O 1
ATOM 869 N N . ARG A 1 111 ? 7.406 -20.226 -50.977 1.00 48.75 111 ARG A N 1
ATOM 870 C CA . ARG A 1 111 ? 6.517 -20.999 -50.114 1.00 48.75 111 ARG A CA 1
ATOM 871 C C . ARG A 1 111 ? 6.099 -22.254 -50.879 1.00 48.75 111 ARG A C 1
ATOM 873 O O . ARG A 1 111 ? 5.148 -22.208 -51.650 1.00 48.75 111 ARG A O 1
ATOM 880 N N . THR A 1 112 ? 6.773 -23.370 -50.646 1.00 49.81 112 THR A N 1
ATOM 881 C CA . THR A 1 112 ? 6.176 -24.690 -50.847 1.00 49.81 112 THR A CA 1
ATOM 882 C C . THR A 1 112 ? 5.588 -25.129 -49.520 1.00 49.81 112 THR A C 1
ATOM 884 O O . THR A 1 112 ? 6.300 -25.394 -48.551 1.00 49.81 112 THR A O 1
ATOM 887 N N . ALA A 1 113 ? 4.259 -25.133 -49.480 1.00 54.16 113 ALA A N 1
ATOM 888 C CA . ALA A 1 113 ? 3.493 -25.847 -48.482 1.00 54.16 113 ALA A CA 1
ATOM 889 C C . ALA A 1 113 ? 3.863 -27.333 -48.556 1.00 54.16 113 ALA A C 1
ATOM 891 O O . ALA A 1 113 ? 3.758 -27.946 -49.615 1.00 54.16 113 ALA A O 1
ATOM 892 N N . SER A 1 114 ? 4.312 -27.899 -47.444 1.00 49.72 114 SER A N 1
ATOM 893 C CA . SER A 1 114 ? 4.282 -29.338 -47.187 1.00 49.72 114 SER A CA 1
ATOM 894 C C . SER A 1 114 ? 4.288 -29.533 -45.678 1.00 49.72 114 SER A C 1
ATOM 896 O O . SER A 1 114 ? 5.309 -29.497 -44.998 1.00 49.72 114 SER A O 1
ATOM 898 N N . GLU A 1 115 ? 3.068 -29.608 -45.168 1.00 55.06 115 GLU A N 1
ATOM 899 C CA . GLU A 1 115 ? 2.621 -30.580 -44.179 1.00 55.06 115 GLU A CA 1
ATOM 900 C C . GLU A 1 115 ? 3.495 -31.846 -44.169 1.00 55.06 115 GLU A C 1
ATOM 902 O O . GLU A 1 115 ? 3.668 -32.446 -45.222 1.00 55.06 115 GLU A O 1
ATOM 907 N N . THR A 1 116 ? 4.058 -32.236 -43.017 1.00 49.00 116 THR A N 1
ATOM 908 C CA . THR A 1 116 ? 4.148 -33.630 -42.525 1.00 49.00 116 THR A CA 1
ATOM 909 C C . THR A 1 116 ? 4.703 -33.629 -41.090 1.00 49.00 116 THR A C 1
ATOM 911 O O . THR A 1 116 ? 5.674 -32.949 -40.762 1.00 49.00 116 THR A O 1
ATOM 914 N N . HIS A 1 117 ? 4.037 -34.395 -40.229 1.00 46.09 117 HIS A N 1
ATOM 915 C CA . HIS A 1 117 ? 4.423 -34.778 -38.872 1.00 46.09 117 HIS A CA 1
ATOM 916 C C . HIS A 1 117 ? 5.858 -35.338 -38.760 1.00 46.09 117 HIS A C 1
ATOM 918 O O . HIS A 1 117 ? 6.302 -36.028 -39.665 1.00 46.09 117 HIS A O 1
ATOM 924 N N . GLN A 1 118 ? 6.501 -35.194 -37.590 1.00 42.44 118 GLN A N 1
ATOM 925 C CA . GLN A 1 118 ? 6.925 -36.307 -36.706 1.00 42.44 118 GLN A CA 1
ATOM 926 C C . GLN A 1 118 ? 8.163 -36.008 -35.829 1.00 42.44 118 GLN A C 1
ATOM 928 O O . GLN A 1 118 ? 9.217 -35.612 -36.306 1.00 42.44 118 GLN A O 1
ATOM 933 N N . VAL A 1 119 ? 7.991 -36.372 -34.549 1.00 42.75 119 VAL A N 1
ATOM 934 C CA . VAL A 1 119 ? 8.928 -37.097 -33.663 1.00 42.75 119 VAL A CA 1
ATOM 935 C C . VAL A 1 119 ? 10.079 -36.329 -32.978 1.00 42.75 119 VAL A C 1
ATOM 937 O O . VAL A 1 119 ? 10.966 -35.740 -33.584 1.00 42.75 119 VAL A O 1
ATOM 940 N N . LEU A 1 120 ? 10.044 -36.417 -31.637 1.00 50.38 120 LEU A N 1
ATOM 941 C CA . LEU A 1 120 ? 11.100 -36.084 -30.673 1.00 50.38 120 LEU A CA 1
ATOM 942 C C . LEU A 1 120 ? 12.442 -36.763 -31.010 1.00 50.38 120 LEU A C 1
ATOM 944 O O . LEU A 1 120 ? 12.458 -37.901 -31.472 1.00 50.38 120 LEU A O 1
ATOM 948 N N . PRO A 1 121 ? 13.571 -36.176 -30.573 1.00 53.66 121 PRO A N 1
ATOM 949 C CA . PRO A 1 121 ? 14.24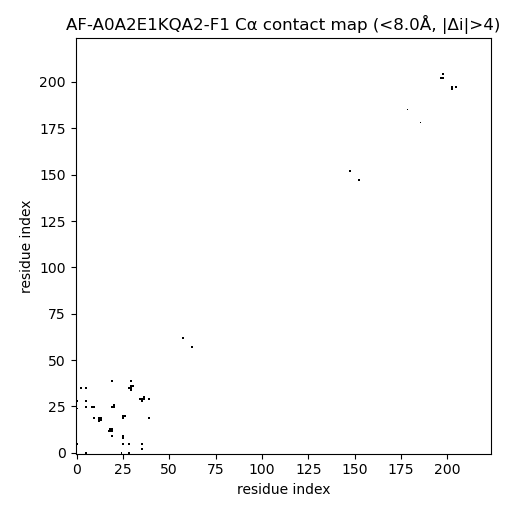1 -36.845 -29.460 1.00 53.66 121 PRO A CA 1
ATOM 950 C C . PRO A 1 121 ? 14.814 -35.911 -28.388 1.00 53.66 121 PRO A C 1
ATOM 952 O O . PRO A 1 121 ? 15.346 -34.829 -28.629 1.00 53.66 121 PRO A O 1
ATOM 955 N N . SER A 1 122 ? 14.736 -36.443 -27.174 1.00 49.69 122 SER A N 1
ATOM 956 C CA . SER A 1 122 ? 15.483 -36.081 -25.976 1.00 49.69 122 SER A CA 1
ATOM 957 C C . SER A 1 122 ? 16.997 -36.049 -26.231 1.00 49.69 122 SER A C 1
ATOM 959 O O . SER A 1 122 ? 17.531 -36.992 -26.810 1.00 49.69 122 SER A O 1
ATOM 961 N N . LYS A 1 123 ? 17.701 -35.014 -25.750 1.00 46.53 123 LYS A N 1
ATOM 962 C CA . LYS A 1 123 ? 19.153 -35.061 -25.495 1.00 46.53 123 LYS A CA 1
ATOM 963 C C . LYS A 1 123 ? 19.533 -34.154 -24.323 1.00 46.53 123 LYS A C 1
ATOM 965 O O . LYS A 1 123 ? 19.593 -32.932 -24.420 1.00 46.53 123 LYS A O 1
ATOM 970 N N . SER A 1 124 ? 19.792 -34.813 -23.203 1.00 49.34 124 SER A N 1
ATOM 971 C CA . SER A 1 124 ? 20.521 -34.336 -22.036 1.00 49.34 124 SER A CA 1
ATOM 972 C C . SER A 1 124 ? 21.986 -34.048 -22.378 1.00 49.34 124 SER A C 1
ATOM 974 O O . SER A 1 124 ? 22.678 -34.934 -22.874 1.00 49.34 124 SER A O 1
ATOM 976 N N . HIS A 1 125 ? 22.484 -32.862 -22.023 1.00 45.53 125 HIS A N 1
ATOM 977 C CA . HIS A 1 125 ? 23.917 -32.630 -21.851 1.00 45.53 125 HIS A CA 1
ATOM 978 C C . HIS A 1 125 ? 24.192 -31.907 -20.532 1.00 45.53 125 HIS A C 1
ATOM 980 O O . HIS A 1 125 ? 24.094 -30.688 -20.404 1.00 45.53 125 HIS A O 1
ATOM 986 N N . THR A 1 126 ? 24.569 -32.715 -19.549 1.00 49.31 126 THR A N 1
ATOM 987 C CA . THR A 1 126 ? 25.460 -32.377 -18.445 1.00 49.31 126 THR A CA 1
ATOM 988 C C . THR A 1 126 ? 26.801 -31.932 -19.032 1.00 49.31 126 THR A C 1
ATOM 990 O O . THR A 1 126 ? 27.448 -32.698 -19.746 1.00 49.31 126 THR A O 1
ATOM 993 N N . ARG A 1 127 ? 27.247 -30.709 -18.734 1.00 47.06 127 ARG A N 1
ATOM 994 C CA . ARG A 1 127 ? 28.645 -30.307 -18.930 1.00 47.06 127 ARG A CA 1
ATOM 995 C C . ARG A 1 127 ? 29.116 -29.571 -17.688 1.00 47.06 127 ARG A C 1
ATOM 997 O O . ARG A 1 127 ? 28.752 -28.423 -17.455 1.00 47.06 127 ARG A O 1
ATOM 1004 N N . GLY A 1 128 ? 29.873 -30.298 -16.872 1.00 44.94 128 GLY A N 1
ATOM 1005 C CA . GLY A 1 128 ? 30.710 -29.715 -15.841 1.00 44.94 128 GLY A CA 1
ATOM 1006 C C . GLY A 1 128 ? 31.899 -28.997 -16.470 1.00 44.94 128 GLY A C 1
ATOM 1007 O O . GLY A 1 128 ? 32.384 -29.384 -17.535 1.00 44.94 128 GLY A O 1
ATOM 1008 N N . THR A 1 129 ? 32.378 -27.980 -15.770 1.00 44.47 129 THR A N 1
ATOM 1009 C CA . THR A 1 129 ? 33.730 -27.455 -15.939 1.00 44.47 129 THR A CA 1
ATOM 1010 C C . THR A 1 129 ? 34.327 -27.239 -14.547 1.00 44.47 129 THR A C 1
ATOM 1012 O O . THR A 1 129 ? 33.586 -26.921 -13.611 1.00 44.47 129 THR A O 1
ATOM 1015 N N . PRO A 1 130 ? 35.634 -27.495 -14.387 1.00 56.19 130 PRO A N 1
ATOM 1016 C CA . PRO A 1 130 ? 36.247 -27.785 -13.108 1.00 56.19 130 PRO A CA 1
ATOM 1017 C C . PRO A 1 130 ? 36.790 -26.542 -12.397 1.00 56.19 130 PRO A C 1
ATOM 1019 O O . PRO A 1 130 ? 37.211 -25.557 -12.995 1.00 56.19 130 PRO A O 1
ATOM 1022 N N . GLN A 1 131 ? 36.780 -26.678 -11.077 1.00 47.91 131 GLN A N 1
ATOM 1023 C CA . GLN A 1 131 ? 37.754 -26.219 -10.094 1.00 47.91 131 GLN A CA 1
ATOM 1024 C C . GLN A 1 131 ? 39.159 -25.909 -10.647 1.00 47.91 131 GLN A C 1
ATOM 1026 O O . GLN A 1 131 ? 39.831 -26.802 -11.155 1.00 47.91 131 GLN A O 1
ATOM 1031 N N . GLN A 1 132 ? 39.658 -24.693 -10.397 1.00 46.25 132 GLN A N 1
ATOM 1032 C CA . GLN A 1 132 ? 41.088 -24.481 -10.167 1.00 46.25 132 GLN A CA 1
ATOM 1033 C C . GLN A 1 132 ? 41.329 -23.271 -9.257 1.00 46.25 132 GLN A C 1
ATOM 1035 O O . GLN A 1 132 ? 40.868 -22.160 -9.507 1.00 46.25 132 GLN A O 1
ATOM 1040 N N . ASN A 1 133 ? 42.012 -23.559 -8.153 1.00 52.25 133 ASN A N 1
ATOM 1041 C CA . ASN A 1 133 ? 42.526 -22.622 -7.168 1.00 52.25 133 ASN A CA 1
ATOM 1042 C C . ASN A 1 133 ? 43.765 -21.909 -7.724 1.00 52.25 133 ASN A C 1
ATOM 1044 O O . ASN A 1 133 ? 44.585 -22.558 -8.368 1.00 52.25 133 ASN A O 1
ATOM 1048 N 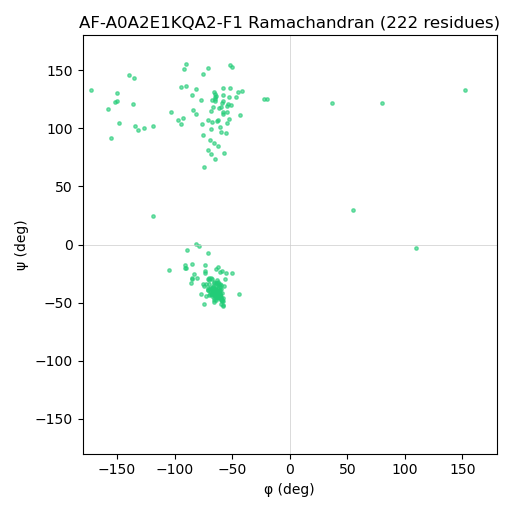N . ALA A 1 134 ? 43.974 -20.649 -7.347 1.00 42.50 134 ALA A N 1
ATOM 1049 C CA . ALA A 1 134 ? 45.316 -20.100 -7.172 1.00 42.50 134 ALA A CA 1
ATOM 1050 C C . ALA A 1 134 ? 45.296 -19.005 -6.082 1.00 42.50 134 ALA A C 1
ATOM 1052 O O . ALA A 1 134 ? 44.406 -18.150 -6.109 1.00 42.50 134 ALA A O 1
ATOM 1053 N N . PRO A 1 135 ? 46.216 -19.054 -5.101 1.00 57.69 135 PRO A N 1
ATOM 1054 C CA . PRO A 1 135 ? 46.396 -18.032 -4.077 1.00 57.69 135 PRO A CA 1
ATOM 1055 C C . PRO A 1 135 ? 47.412 -16.984 -4.549 1.00 57.69 135 PRO A C 1
ATOM 1057 O O . PRO A 1 135 ? 48.474 -17.349 -5.045 1.00 57.69 135 PRO A O 1
ATOM 1060 N N . GLU A 1 136 ? 47.137 -15.696 -4.341 1.00 44.25 136 GLU A N 1
ATOM 1061 C CA . GLU A 1 136 ? 48.118 -14.642 -4.618 1.00 44.25 136 GLU A CA 1
ATOM 1062 C C . GLU A 1 136 ? 48.328 -13.743 -3.393 1.00 44.25 136 GLU A C 1
ATOM 1064 O O . GLU A 1 136 ? 47.474 -12.951 -2.998 1.00 44.25 136 GLU A O 1
ATOM 1069 N N . VAL A 1 137 ? 49.441 -14.062 -2.726 1.00 58.78 137 VAL A N 1
ATOM 1070 C CA . VAL A 1 137 ? 50.516 -13.210 -2.191 1.00 58.78 137 VAL A CA 1
ATOM 1071 C C . VAL A 1 137 ? 50.149 -11.844 -1.593 1.00 58.78 137 VAL A C 1
ATOM 1073 O O . VAL A 1 137 ? 49.626 -10.937 -2.228 1.00 58.78 137 VAL A O 1
ATOM 1076 N N . ILE A 1 138 ? 50.540 -11.719 -0.326 1.00 51.09 138 ILE A N 1
ATOM 1077 C CA . ILE A 1 138 ? 50.536 -10.531 0.524 1.00 51.09 138 ILE A CA 1
ATOM 1078 C C . ILE A 1 138 ? 51.826 -9.737 0.267 1.00 51.09 138 ILE A C 1
ATOM 1080 O O . ILE A 1 138 ? 52.903 -10.298 0.425 1.00 51.09 138 ILE A O 1
ATOM 1084 N N . GLU A 1 139 ? 51.716 -8.435 -0.002 1.00 56.34 139 GLU A N 1
ATOM 1085 C CA . GLU A 1 139 ? 52.800 -7.442 0.110 1.00 56.34 139 GLU A CA 1
ATOM 1086 C C . GLU A 1 139 ? 52.228 -6.173 0.786 1.00 56.34 139 GLU A C 1
ATOM 1088 O O . GLU A 1 139 ? 51.249 -5.605 0.286 1.00 56.34 139 GLU A O 1
ATOM 1093 N N . PRO A 1 140 ? 52.760 -5.727 1.945 1.00 51.25 140 PRO A N 1
ATOM 1094 C CA . PRO A 1 140 ? 52.295 -4.530 2.639 1.00 51.25 140 PRO A CA 1
ATOM 1095 C C . PRO A 1 140 ? 53.159 -3.300 2.304 1.00 51.25 140 PRO A C 1
ATOM 1097 O O . PRO A 1 140 ? 54.264 -3.139 2.811 1.00 51.25 140 PRO A O 1
ATOM 1100 N N . GLY A 1 141 ? 52.606 -2.380 1.509 1.00 45.62 141 GLY A N 1
ATOM 1101 C CA . GLY A 1 141 ? 53.169 -1.053 1.242 1.00 45.62 141 GLY A CA 1
ATOM 1102 C C . GLY A 1 141 ? 52.446 0.050 2.021 1.00 45.62 141 GLY A C 1
ATOM 1103 O O . GLY A 1 141 ? 51.270 0.328 1.802 1.00 45.62 141 GLY A O 1
ATOM 1104 N N . HIS A 1 142 ? 53.172 0.669 2.942 1.00 48.38 142 HIS A N 1
ATOM 1105 C CA . HIS A 1 142 ? 52.776 1.704 3.895 1.00 48.38 142 HIS A CA 1
ATOM 1106 C C . HIS A 1 142 ? 52.431 3.051 3.212 1.00 48.38 142 HIS A C 1
ATOM 1108 O O . HIS A 1 142 ? 53.276 3.629 2.530 1.00 48.38 142 HIS A O 1
ATOM 1114 N N . ARG A 1 143 ? 51.228 3.610 3.439 1.00 40.69 143 ARG A N 1
ATOM 1115 C CA . ARG A 1 143 ? 51.006 5.073 3.394 1.00 40.69 143 ARG A CA 1
ATOM 1116 C C . ARG A 1 143 ? 49.769 5.488 4.195 1.00 40.69 143 ARG A C 1
ATOM 1118 O O . ARG A 1 143 ? 48.648 5.087 3.895 1.00 40.69 143 ARG A O 1
ATOM 1125 N N . GLU A 1 144 ? 50.006 6.269 5.242 1.00 52.59 144 GLU A N 1
ATOM 1126 C CA . GLU A 1 144 ? 49.001 6.811 6.153 1.00 52.59 144 GLU A CA 1
ATOM 1127 C C . GLU A 1 144 ? 48.052 7.780 5.443 1.00 52.59 144 GLU A C 1
ATOM 1129 O O . GLU A 1 144 ? 48.468 8.790 4.885 1.00 52.59 144 GLU A O 1
ATOM 1134 N N . ASN A 1 145 ? 46.759 7.486 5.523 1.00 45.00 145 ASN A N 1
ATOM 1135 C CA . ASN A 1 145 ? 45.686 8.471 5.550 1.00 45.00 145 ASN A CA 1
ATOM 1136 C C . ASN A 1 145 ? 44.557 7.843 6.370 1.00 45.00 145 ASN A C 1
ATOM 1138 O O . ASN A 1 145 ? 44.119 6.734 6.070 1.00 45.00 145 ASN A O 1
ATOM 1142 N N . ARG A 1 146 ? 44.121 8.521 7.439 1.00 52.03 146 ARG A N 1
ATOM 1143 C CA . ARG A 1 146 ? 43.055 8.085 8.362 1.00 52.03 146 ARG A CA 1
ATOM 1144 C C . ARG A 1 146 ? 41.698 7.999 7.647 1.00 52.03 146 ARG A C 1
ATOM 1146 O O . ARG A 1 146 ? 40.809 8.819 7.848 1.00 52.03 146 ARG A O 1
ATOM 1153 N N . THR A 1 147 ? 41.517 6.980 6.821 1.00 48.53 147 THR A N 1
ATOM 1154 C CA . THR A 1 147 ? 40.210 6.408 6.506 1.00 48.53 147 THR A CA 1
ATOM 1155 C C . THR A 1 147 ? 39.852 5.470 7.646 1.00 48.53 147 THR A C 1
ATOM 1157 O O . THR A 1 147 ? 40.711 4.686 8.050 1.00 48.53 147 THR A O 1
ATOM 1160 N N . LEU A 1 148 ? 38.619 5.536 8.165 1.00 55.75 148 LEU A N 1
ATOM 1161 C CA . LEU A 1 148 ? 38.091 4.521 9.081 1.00 55.75 148 LEU A CA 1
ATOM 1162 C C . LEU A 1 148 ? 38.485 3.142 8.545 1.00 55.75 148 LEU A C 1
ATOM 1164 O O . LEU A 1 148 ? 38.060 2.751 7.455 1.00 55.75 148 LEU A O 1
ATOM 1168 N N . SER A 1 149 ? 39.369 2.471 9.277 1.00 64.62 149 SER A N 1
ATOM 1169 C CA . SER A 1 149 ? 40.000 1.243 8.832 1.00 64.62 149 SER A CA 1
ATOM 1170 C C . SER A 1 149 ? 38.904 0.227 8.542 1.00 64.62 149 SER A C 1
ATOM 1172 O O . SER A 1 149 ? 38.032 -0.026 9.376 1.00 64.62 149 SER A O 1
ATOM 1174 N N . THR A 1 150 ? 38.937 -0.383 7.358 1.00 68.06 150 THR A N 1
ATOM 1175 C CA . THR A 1 150 ? 38.078 -1.523 6.999 1.00 68.06 150 THR A CA 1
ATOM 1176 C C . THR A 1 150 ? 38.119 -2.620 8.068 1.00 68.06 150 THR A C 1
ATOM 1178 O O . THR A 1 150 ? 37.145 -3.354 8.235 1.00 68.06 150 THR A O 1
ATOM 1181 N N . ARG A 1 151 ? 39.207 -2.679 8.845 1.00 68.56 151 ARG A N 1
ATOM 1182 C CA . ARG A 1 151 ? 39.392 -3.559 9.999 1.00 68.56 151 ARG A CA 1
ATOM 1183 C C . ARG A 1 151 ? 38.477 -3.210 11.178 1.00 68.56 151 ARG A C 1
ATOM 1185 O O . ARG A 1 151 ? 37.864 -4.111 11.742 1.00 68.56 151 ARG A O 1
ATOM 1192 N N . ASP A 1 152 ? 38.295 -1.930 11.490 1.00 71.56 152 ASP A N 1
ATOM 1193 C CA . ASP A 1 152 ? 37.418 -1.488 12.584 1.00 71.56 152 ASP A CA 1
ATOM 1194 C C . ASP A 1 152 ? 35.944 -1.698 12.222 1.00 71.56 152 ASP A C 1
ATOM 1196 O O . ASP A 1 152 ? 35.158 -2.200 13.028 1.00 71.56 152 ASP A O 1
ATOM 1200 N N . ALA A 1 153 ? 35.578 -1.432 10.962 1.00 69.81 153 ALA A N 1
ATOM 1201 C CA . ALA A 1 153 ? 34.248 -1.756 10.445 1.00 69.81 153 ALA A CA 1
ATOM 1202 C C . ALA A 1 153 ? 33.969 -3.271 10.493 1.00 69.81 153 ALA A C 1
ATOM 1204 O O . ALA A 1 153 ? 32.867 -3.689 10.856 1.00 69.81 153 ALA A O 1
ATOM 1205 N N . GLN A 1 154 ? 34.967 -4.107 10.180 1.00 73.62 154 GLN A N 1
ATOM 1206 C CA . GLN A 1 154 ? 34.856 -5.563 10.295 1.00 73.62 154 GLN A CA 1
ATOM 1207 C C . GLN A 1 154 ? 34.730 -6.036 11.747 1.00 73.62 154 GLN A C 1
ATOM 1209 O O . GLN A 1 154 ? 33.955 -6.959 12.002 1.00 73.62 154 GLN A O 1
ATOM 1214 N N . LEU A 1 155 ? 35.424 -5.409 12.701 1.00 78.31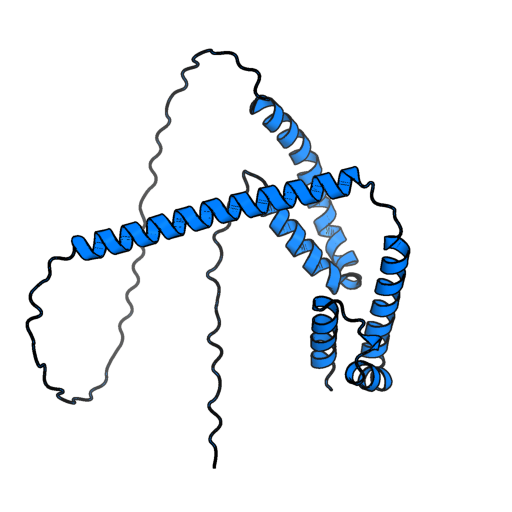 155 LEU A N 1
ATOM 1215 C CA . LEU A 1 155 ? 35.306 -5.741 14.125 1.00 78.31 155 LEU A CA 1
ATOM 1216 C C . LEU A 1 155 ? 33.914 -5.400 14.672 1.00 78.31 155 LEU A C 1
ATOM 1218 O O . LEU A 1 155 ? 33.308 -6.232 15.350 1.00 78.31 155 LEU A O 1
ATOM 1222 N N . VAL A 1 156 ? 33.353 -4.243 14.306 1.00 73.50 156 VAL A N 1
ATOM 1223 C CA . VAL A 1 156 ? 31.974 -3.867 14.674 1.00 73.50 156 VAL A CA 1
ATOM 1224 C C . VAL A 1 156 ? 30.953 -4.820 14.039 1.00 73.50 156 VAL A C 1
ATOM 1226 O O . VAL A 1 156 ? 30.055 -5.313 14.725 1.00 73.50 156 VAL A O 1
ATOM 1229 N N . LEU A 1 157 ? 31.120 -5.162 12.756 1.00 73.38 157 LEU A N 1
ATOM 1230 C CA . LEU A 1 157 ? 30.268 -6.141 12.068 1.00 73.38 157 LEU A CA 1
ATOM 1231 C C . LEU A 1 157 ? 30.354 -7.535 12.699 1.00 73.38 157 LEU A C 1
ATOM 1233 O O . LEU A 1 157 ? 29.331 -8.199 12.852 1.00 73.38 157 LEU A O 1
ATOM 1237 N N . ASN A 1 158 ? 31.546 -7.990 13.087 1.00 74.94 158 ASN A N 1
ATOM 1238 C CA . ASN A 1 158 ? 31.718 -9.294 13.726 1.00 74.94 158 ASN A CA 1
ATOM 1239 C C . ASN A 1 158 ? 31.140 -9.318 15.148 1.00 74.94 158 ASN A C 1
ATOM 1241 O O . ASN A 1 158 ? 30.539 -10.322 15.528 1.00 74.94 158 ASN A O 1
ATOM 1245 N N . ARG A 1 159 ? 31.212 -8.204 15.887 1.00 74.12 159 ARG A N 1
ATOM 1246 C CA . ARG A 1 159 ? 30.568 -8.059 17.203 1.00 74.12 159 ARG A CA 1
ATOM 1247 C C . ARG A 1 159 ? 29.037 -8.032 17.118 1.00 74.12 159 ARG A C 1
ATOM 1249 O O . ARG A 1 159 ? 28.376 -8.468 18.050 1.00 74.12 159 ARG A O 1
ATOM 1256 N N . LEU A 1 160 ? 28.472 -7.567 16.000 1.00 71.12 160 LEU A N 1
ATOM 1257 C CA . LEU A 1 160 ? 27.026 -7.588 15.729 1.00 71.12 160 LEU A CA 1
ATOM 1258 C C . LEU A 1 160 ? 26.525 -8.931 15.171 1.00 71.12 160 LEU A C 1
ATOM 1260 O O . LEU A 1 160 ? 25.356 -9.274 15.350 1.00 71.12 160 LEU A O 1
ATOM 1264 N N . LYS A 1 161 ? 27.385 -9.723 14.516 1.00 72.56 161 LYS A N 1
ATOM 1265 C CA . LYS A 1 161 ? 27.006 -11.043 13.977 1.00 72.56 161 LYS A CA 1
ATOM 1266 C C . LYS A 1 161 ? 26.605 -12.036 15.066 1.00 72.56 161 LYS A C 1
ATOM 1268 O O . LYS A 1 161 ? 25.672 -12.804 14.846 1.00 72.56 161 LYS A O 1
ATOM 1273 N N . THR A 1 162 ? 27.277 -12.031 16.215 1.00 70.69 162 THR A N 1
ATOM 1274 C CA . THR A 1 162 ? 26.998 -12.970 17.311 1.00 70.69 162 THR A CA 1
ATOM 1275 C C . THR A 1 162 ? 25.610 -12.775 17.940 1.00 70.69 162 THR A C 1
ATOM 1277 O O . THR A 1 162 ? 24.868 -13.761 17.978 1.00 70.69 162 THR A O 1
ATOM 1280 N N . PRO A 1 163 ? 25.161 -11.560 18.327 1.00 65.38 163 PRO A N 1
ATOM 1281 C CA . PRO A 1 163 ? 23.808 -11.375 18.842 1.00 65.38 163 PRO A CA 1
ATOM 1282 C C . PRO A 1 163 ? 22.745 -11.618 17.765 1.00 65.38 163 PRO A C 1
ATOM 1284 O O . PRO A 1 163 ? 21.717 -12.216 18.066 1.00 65.38 163 PRO A O 1
ATOM 1287 N N . LEU A 1 164 ? 22.991 -11.255 16.499 1.00 58.44 164 LEU A N 1
ATOM 1288 C CA . LEU A 1 164 ? 22.038 -11.505 15.407 1.00 58.44 164 LEU A CA 1
ATOM 1289 C C . LEU A 1 164 ? 21.871 -13.000 15.093 1.00 58.44 164 LEU A C 1
ATOM 1291 O O . LEU A 1 164 ? 20.753 -13.450 14.836 1.00 58.44 164 LEU A O 1
ATOM 1295 N N . ALA A 1 165 ? 22.951 -13.785 15.139 1.00 61.75 165 ALA A N 1
ATOM 1296 C CA . ALA A 1 165 ? 22.885 -15.236 14.971 1.00 61.75 165 ALA A CA 1
ATOM 1297 C C . ALA A 1 165 ? 22.140 -15.906 16.138 1.00 61.75 165 ALA A C 1
ATOM 1299 O O . ALA A 1 165 ? 21.300 -16.781 15.912 1.00 61.75 165 ALA A O 1
ATOM 1300 N N . GLN A 1 166 ? 22.384 -15.445 17.368 1.00 63.09 166 GLN A N 1
ATOM 1301 C CA . GLN A 1 166 ? 21.702 -15.935 18.566 1.00 63.09 166 GLN A CA 1
ATOM 1302 C C . GLN A 1 166 ? 20.206 -15.573 18.569 1.00 63.09 166 GLN A C 1
ATOM 1304 O O . GLN A 1 166 ? 19.365 -16.386 18.962 1.00 63.09 166 GLN A O 1
ATOM 1309 N N . TRP A 1 167 ? 19.853 -14.391 18.056 1.00 64.94 167 TRP A N 1
ATOM 1310 C CA . TRP A 1 167 ? 18.462 -13.965 17.891 1.00 64.94 167 TRP A CA 1
ATOM 1311 C C . TRP A 1 167 ? 17.725 -14.806 16.840 1.00 64.94 167 TRP A C 1
ATOM 1313 O O . TRP A 1 167 ? 16.574 -15.186 17.049 1.00 64.94 167 TRP A O 1
ATOM 1323 N N . ASN A 1 168 ? 18.398 -15.176 15.744 1.00 57.06 168 ASN A N 1
ATOM 1324 C CA . ASN A 1 168 ? 17.842 -16.018 14.676 1.00 57.06 168 ASN A CA 1
ATOM 1325 C C . ASN A 1 168 ? 17.490 -17.444 15.157 1.00 57.06 168 ASN A C 1
ATOM 1327 O O . ASN A 1 168 ? 16.508 -18.022 14.698 1.00 57.06 168 ASN A O 1
ATOM 1331 N N . MET A 1 169 ? 18.242 -18.006 16.114 1.00 54.69 169 MET A N 1
ATOM 1332 C CA . MET A 1 169 ? 17.916 -19.324 16.681 1.00 54.69 169 MET A CA 1
ATOM 1333 C C . MET A 1 169 ? 16.693 -19.283 17.606 1.00 54.69 169 MET A C 1
ATOM 1335 O O . MET A 1 169 ? 15.804 -20.120 17.465 1.00 54.69 169 MET A O 1
ATOM 1339 N N . ARG A 1 170 ? 16.594 -18.288 18.500 1.00 52.22 170 ARG A N 1
ATOM 1340 C CA . ARG A 1 170 ? 15.465 -18.185 19.449 1.00 52.22 170 ARG A CA 1
ATOM 1341 C C . ARG A 1 170 ? 14.161 -17.703 18.803 1.00 52.22 170 ARG A C 1
ATOM 1343 O O . ARG A 1 170 ? 13.090 -18.166 19.182 1.00 52.22 170 ARG A O 1
ATOM 1350 N N . SER A 1 171 ? 14.237 -16.827 17.800 1.00 54.84 171 SER A N 1
ATOM 1351 C CA . SER A 1 171 ? 13.048 -16.284 17.117 1.00 54.84 171 SER A CA 1
ATOM 1352 C C . SER A 1 171 ? 12.320 -17.312 16.251 1.00 54.84 171 SER A C 1
ATOM 1354 O O . SER A 1 171 ? 11.098 -17.257 16.158 1.00 54.84 171 SER A O 1
ATOM 1356 N N . SER A 1 172 ? 13.023 -18.291 15.671 1.00 55.97 172 SER A N 1
ATOM 1357 C CA . SER A 1 172 ? 12.403 -19.274 14.768 1.00 55.97 172 SER A CA 1
ATOM 1358 C C . SER A 1 172 ? 11.343 -20.165 15.440 1.00 55.97 172 SER A C 1
ATOM 1360 O O . SER A 1 172 ? 10.369 -20.545 14.788 1.00 55.97 172 SER A O 1
ATOM 1362 N N . LEU A 1 173 ? 11.488 -20.439 16.742 1.00 52.44 173 LEU A N 1
ATOM 1363 C CA . LEU A 1 173 ? 10.555 -21.259 17.525 1.00 52.44 173 LEU A CA 1
ATOM 1364 C C . LEU A 1 173 ? 9.359 -20.461 18.071 1.00 52.44 173 LEU A C 1
ATOM 1366 O O . LEU A 1 173 ? 8.271 -21.017 18.178 1.00 52.44 173 LEU A O 1
ATOM 1370 N N . GLN A 1 174 ? 9.510 -19.157 18.332 1.00 55.28 174 GLN A N 1
ATOM 1371 C CA . GLN A 1 174 ? 8.409 -18.296 18.796 1.00 55.28 174 GLN A CA 1
ATOM 1372 C C . GLN A 1 174 ? 7.640 -17.610 17.655 1.00 55.28 174 GLN A C 1
ATOM 1374 O O . GLN A 1 174 ? 6.478 -17.245 17.828 1.00 55.28 174 GLN A O 1
ATOM 1379 N N . MET A 1 175 ? 8.230 -17.486 16.457 1.00 51.94 175 MET A N 1
ATOM 1380 C CA . MET A 1 175 ? 7.568 -16.824 15.327 1.00 51.94 175 MET A CA 1
ATOM 1381 C C . MET A 1 175 ? 6.291 -17.543 14.886 1.00 51.94 175 MET A C 1
ATOM 1383 O O . MET A 1 175 ? 5.377 -16.874 14.431 1.00 51.94 175 MET A O 1
ATOM 1387 N N . ARG A 1 176 ? 6.200 -18.876 15.006 1.00 54.00 176 ARG A N 1
ATOM 1388 C CA . ARG A 1 176 ? 5.001 -19.622 14.576 1.00 54.00 176 ARG A CA 1
ATOM 1389 C C . ARG A 1 176 ? 3.787 -19.351 15.468 1.00 54.00 176 ARG A C 1
ATOM 1391 O O . ARG A 1 176 ? 2.708 -19.151 14.934 1.00 54.00 176 ARG A O 1
ATOM 1398 N N . GLN A 1 177 ? 3.974 -19.252 16.785 1.00 55.19 177 GLN A N 1
ATOM 1399 C CA . GLN A 1 177 ? 2.887 -18.920 17.721 1.00 55.19 177 GLN A CA 1
ATOM 1400 C C . GLN A 1 177 ? 2.439 -17.456 17.612 1.00 55.19 177 GLN A C 1
ATOM 1402 O O . GLN A 1 177 ? 1.274 -17.147 17.829 1.00 55.19 177 GLN A O 1
ATOM 1407 N N . ILE A 1 178 ? 3.348 -16.555 17.235 1.00 53.16 178 ILE A N 1
ATOM 1408 C CA . ILE A 1 178 ? 3.054 -15.126 17.055 1.00 53.16 178 ILE A CA 1
ATOM 1409 C C . ILE A 1 178 ? 2.488 -14.837 15.644 1.00 53.16 178 ILE A C 1
ATOM 1411 O O . ILE A 1 178 ? 1.690 -13.916 15.462 1.00 53.16 178 ILE A O 1
ATOM 1415 N N . ALA A 1 179 ? 2.861 -15.626 14.630 1.00 52.09 179 ALA A N 1
ATOM 1416 C CA . ALA A 1 179 ? 2.460 -15.414 13.236 1.00 52.09 179 ALA A CA 1
ATOM 1417 C C . ALA A 1 179 ? 0.998 -15.775 12.936 1.00 52.09 179 ALA A C 1
ATOM 1419 O O . ALA A 1 179 ? 0.447 -15.220 11.984 1.00 52.09 179 ALA A O 1
ATOM 1420 N N . ASP A 1 180 ? 0.356 -16.636 13.731 1.00 52.97 180 ASP A N 1
ATOM 1421 C CA . ASP A 1 180 ? -1.056 -16.979 13.515 1.00 52.97 180 ASP A CA 1
ATOM 1422 C C . ASP A 1 180 ? -1.993 -15.788 13.792 1.00 52.97 180 ASP A C 1
ATOM 1424 O O . ASP A 1 180 ? -3.001 -15.635 13.105 1.00 52.97 180 ASP A O 1
ATOM 1428 N N . GLY A 1 181 ? -1.617 -14.876 14.700 1.00 52.50 181 GLY A N 1
ATOM 1429 C CA . GLY A 1 181 ? -2.355 -13.630 14.967 1.00 52.50 181 GLY A CA 1
ATOM 1430 C C . GLY A 1 181 ? -1.916 -12.418 14.130 1.00 52.50 181 GLY A C 1
ATOM 1431 O O . GLY A 1 181 ? -2.661 -11.451 14.008 1.00 52.50 181 GLY A O 1
ATOM 1432 N N . LEU A 1 182 ? -0.720 -12.454 13.526 1.00 49.22 182 LEU A N 1
ATOM 1433 C CA . LEU A 1 182 ? -0.100 -11.309 12.833 1.00 49.22 182 LEU A CA 1
ATOM 1434 C C . LEU A 1 182 ? 0.159 -11.562 11.3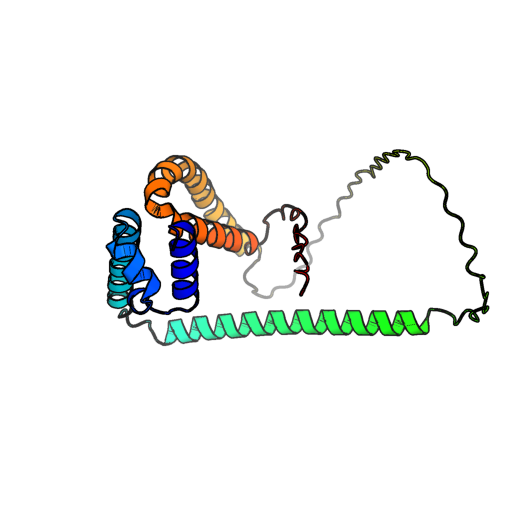42 1.00 49.22 182 LEU A C 1
ATOM 1436 O O . LEU A 1 182 ? 1.022 -10.919 10.737 1.00 49.22 182 LEU A O 1
ATOM 1440 N N . ARG A 1 183 ? -0.593 -12.479 10.724 1.00 47.66 183 ARG A N 1
ATOM 1441 C CA . ARG A 1 183 ? -0.437 -12.881 9.313 1.00 47.66 183 ARG A CA 1
ATOM 1442 C C . ARG A 1 183 ? -0.226 -11.731 8.307 1.00 47.66 183 ARG A C 1
ATOM 1444 O O . ARG A 1 183 ? 0.674 -11.884 7.483 1.00 47.66 183 ARG A O 1
ATOM 1451 N N . PRO A 1 184 ? -0.940 -10.584 8.366 1.00 54.59 184 PRO A N 1
ATOM 1452 C CA . PRO A 1 184 ? -0.706 -9.493 7.416 1.00 54.59 184 PRO A CA 1
ATOM 1453 C C . PRO A 1 184 ? 0.637 -8.772 7.633 1.00 54.59 184 PRO A C 1
ATOM 1455 O O . PRO A 1 184 ? 1.235 -8.261 6.688 1.00 54.59 184 PRO A O 1
ATOM 1458 N N . ILE A 1 185 ? 1.144 -8.742 8.869 1.00 54.00 185 ILE A N 1
ATOM 1459 C CA . ILE A 1 185 ? 2.400 -8.063 9.223 1.00 54.00 185 ILE A CA 1
ATOM 1460 C C . ILE A 1 185 ? 3.599 -8.990 8.991 1.00 54.00 185 ILE A C 1
ATOM 1462 O O . ILE A 1 185 ? 4.663 -8.528 8.579 1.00 54.00 185 ILE A O 1
ATOM 1466 N N . ALA A 1 186 ? 3.436 -10.302 9.182 1.00 59.69 186 ALA A N 1
ATOM 1467 C CA . ALA A 1 186 ? 4.497 -11.292 8.988 1.00 59.69 186 ALA A CA 1
ATOM 1468 C C . ALA A 1 186 ? 5.039 -11.309 7.544 1.00 59.69 186 ALA A C 1
ATOM 1470 O O . ALA A 1 186 ? 6.248 -11.450 7.323 1.00 59.69 186 ALA A O 1
ATOM 1471 N N . THR A 1 187 ? 4.173 -11.103 6.550 1.00 63.81 187 THR A N 1
ATOM 1472 C CA . THR A 1 187 ? 4.570 -10.951 5.141 1.00 63.81 187 THR A CA 1
ATOM 1473 C C . THR A 1 187 ? 5.388 -9.683 4.917 1.00 63.81 187 THR A C 1
ATOM 1475 O O . THR A 1 187 ? 6.476 -9.748 4.349 1.00 63.81 187 THR A O 1
ATOM 1478 N N . SER A 1 188 ? 4.943 -8.543 5.439 1.00 63.41 188 SER A N 1
ATOM 1479 C CA . SER A 1 188 ? 5.652 -7.261 5.314 1.00 63.41 188 SER A CA 1
ATOM 1480 C C . SER A 1 188 ? 7.010 -7.297 6.019 1.00 63.41 188 SER A C 1
ATOM 1482 O O . SER A 1 188 ? 8.024 -6.856 5.476 1.00 63.41 188 SER A O 1
ATOM 1484 N N . PHE A 1 189 ? 7.046 -7.895 7.211 1.00 74.00 189 PHE A N 1
ATOM 1485 C CA . PHE A 1 189 ? 8.249 -8.045 8.019 1.00 74.00 189 PHE A CA 1
ATOM 1486 C C . PHE A 1 189 ? 9.259 -8.994 7.370 1.00 74.00 189 PHE A C 1
ATOM 1488 O O . PHE A 1 189 ? 10.442 -8.669 7.315 1.00 74.00 189 PHE A O 1
ATOM 1495 N N . SER A 1 190 ? 8.815 -10.128 6.817 1.00 68.94 190 SER A N 1
ATOM 1496 C CA . SER A 1 190 ? 9.705 -11.052 6.099 1.00 68.94 190 SER A CA 1
ATOM 1497 C C . SER A 1 190 ? 10.286 -10.431 4.823 1.00 68.94 190 SER A C 1
ATOM 1499 O O . SER A 1 190 ? 11.480 -10.598 4.570 1.00 68.94 190 SER A O 1
ATOM 1501 N N . ILE A 1 191 ? 9.503 -9.641 4.077 1.00 71.31 191 ILE A N 1
ATOM 1502 C CA . ILE A 1 191 ? 9.987 -8.875 2.915 1.00 71.31 191 ILE A CA 1
ATOM 1503 C C . ILE A 1 191 ? 11.021 -7.825 3.346 1.00 71.31 191 ILE A C 1
ATOM 1505 O O . ILE A 1 191 ? 12.077 -7.711 2.720 1.00 71.31 191 ILE A O 1
ATOM 1509 N N . ALA A 1 192 ? 10.759 -7.085 4.427 1.00 70.50 192 ALA A N 1
ATOM 1510 C CA . ALA A 1 192 ? 11.684 -6.083 4.956 1.00 70.50 192 ALA A CA 1
ATOM 1511 C C . ALA A 1 192 ? 12.994 -6.713 5.460 1.00 70.50 192 ALA A C 1
ATOM 1513 O O . ALA A 1 192 ? 14.078 -6.215 5.148 1.00 70.50 192 ALA A O 1
ATOM 1514 N N . LEU A 1 193 ? 12.913 -7.840 6.175 1.00 75.62 193 LEU A N 1
ATOM 1515 C CA . LEU A 1 193 ? 14.076 -8.611 6.625 1.00 75.62 193 LEU A CA 1
ATOM 1516 C C . LEU A 1 193 ? 14.898 -9.141 5.450 1.00 75.62 193 LEU A C 1
ATOM 1518 O O . LEU A 1 193 ? 16.128 -9.088 5.494 1.00 75.62 193 LEU A O 1
ATOM 1522 N N . ASP A 1 194 ? 14.245 -9.638 4.399 1.00 71.00 194 ASP A N 1
ATOM 1523 C CA . ASP A 1 194 ? 14.940 -10.125 3.208 1.00 71.00 194 ASP A CA 1
ATOM 1524 C C . ASP A 1 194 ? 15.600 -8.971 2.434 1.00 71.00 194 ASP A C 1
ATOM 1526 O O . ASP A 1 194 ? 16.748 -9.086 1.998 1.00 71.00 194 ASP A O 1
ATOM 1530 N N . ALA A 1 195 ? 14.941 -7.812 2.343 1.00 69.69 195 ALA A N 1
ATOM 1531 C CA . ALA A 1 195 ? 15.530 -6.599 1.779 1.00 69.69 195 ALA A CA 1
ATOM 1532 C C . ALA A 1 195 ? 16.769 -6.143 2.573 1.00 69.69 195 ALA A C 1
ATOM 1534 O O . ALA A 1 195 ? 17.815 -5.884 1.974 1.00 69.69 195 ALA A O 1
ATOM 1535 N N . LEU A 1 196 ? 16.693 -6.133 3.908 1.00 71.06 196 LEU A N 1
ATOM 1536 C CA . LEU A 1 196 ? 17.817 -5.825 4.800 1.00 71.06 196 LEU A CA 1
ATOM 1537 C C . LEU A 1 196 ? 18.983 -6.800 4.605 1.00 71.06 196 LEU A C 1
ATOM 1539 O O . LEU A 1 196 ? 20.123 -6.373 4.399 1.00 71.06 196 LEU A O 1
ATOM 1543 N N . ARG A 1 197 ? 18.702 -8.108 4.571 1.00 76.12 197 ARG A N 1
ATOM 1544 C CA . ARG A 1 197 ? 19.713 -9.150 4.324 1.00 76.12 197 ARG A CA 1
ATOM 1545 C C . ARG A 1 197 ? 20.405 -8.983 2.971 1.00 76.12 197 ARG A C 1
ATOM 1547 O O . ARG A 1 197 ? 21.601 -9.243 2.878 1.00 76.12 197 ARG A O 1
ATOM 1554 N N . ARG A 1 198 ? 19.694 -8.511 1.941 1.00 69.75 198 ARG A N 1
ATOM 1555 C CA . ARG A 1 198 ? 20.271 -8.217 0.614 1.00 69.75 198 ARG A CA 1
ATOM 1556 C C . ARG A 1 198 ? 21.125 -6.949 0.586 1.00 69.75 198 ARG A C 1
ATOM 1558 O O . ARG A 1 198 ? 21.981 -6.832 -0.288 1.00 69.75 198 ARG A O 1
ATOM 1565 N N . THR A 1 199 ? 20.896 -6.003 1.497 1.00 67.19 199 THR A N 1
ATOM 1566 C CA . THR A 1 199 ? 21.689 -4.763 1.587 1.00 67.19 199 THR A CA 1
ATOM 1567 C C . THR A 1 199 ? 22.972 -4.903 2.404 1.00 67.19 199 THR A C 1
ATOM 1569 O O . THR A 1 199 ? 23.862 -4.067 2.261 1.00 67.19 199 THR A O 1
ATOM 1572 N N . LEU A 1 200 ? 23.106 -5.958 3.216 1.00 70.62 200 LEU A N 1
ATOM 1573 C CA . LEU A 1 200 ? 24.327 -6.221 3.976 1.00 70.62 200 LEU A CA 1
ATOM 1574 C C . LEU A 1 200 ? 25.422 -6.823 3.067 1.00 70.62 200 LEU A C 1
ATOM 1576 O O . LEU A 1 200 ? 25.198 -7.862 2.435 1.00 70.62 200 LEU A O 1
ATOM 1580 N N . PRO A 1 201 ? 26.622 -6.214 2.994 1.00 53.81 201 PRO A N 1
ATOM 1581 C CA . PRO A 1 201 ? 27.729 -6.761 2.217 1.00 53.81 201 PRO A CA 1
ATOM 1582 C C . PRO A 1 201 ? 28.188 -8.104 2.813 1.00 53.81 201 PRO A C 1
ATOM 1584 O O . PRO A 1 201 ? 28.458 -8.206 4.007 1.00 53.81 201 PRO A O 1
ATOM 1587 N N . GLY A 1 202 ? 28.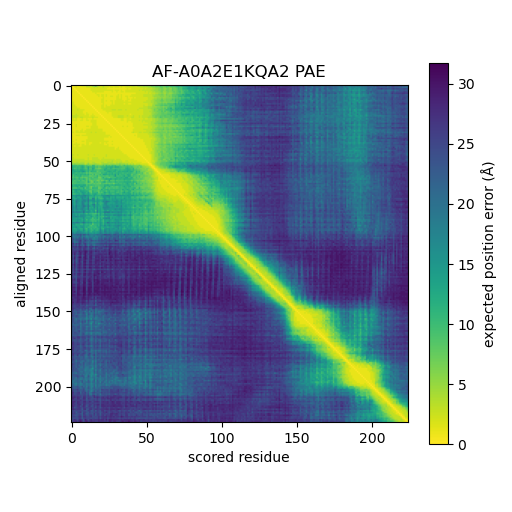256 -9.147 1.977 1.00 62.44 202 GLY A N 1
ATOM 1588 C CA . GLY A 1 202 ? 28.675 -10.505 2.368 1.00 62.44 202 GLY A CA 1
ATOM 1589 C C . GLY A 1 202 ? 27.566 -11.567 2.376 1.00 62.44 202 GLY A C 1
ATOM 1590 O O . GLY A 1 202 ? 27.850 -12.745 2.593 1.00 62.44 202 GLY A O 1
ATOM 1591 N N . GLY A 1 203 ? 26.310 -11.199 2.098 1.00 54.81 203 GLY A N 1
ATOM 1592 C CA . GLY A 1 203 ? 25.238 -12.172 1.887 1.00 54.81 203 GLY A CA 1
ATOM 1593 C C . GLY A 1 203 ? 25.459 -12.964 0.596 1.00 54.81 203 GLY A C 1
ATOM 1594 O O . GLY A 1 203 ? 25.411 -12.394 -0.495 1.00 54.81 203 GLY A O 1
ATOM 1595 N N . LYS A 1 204 ? 25.688 -14.282 0.705 1.00 55.81 204 LYS A N 1
ATOM 1596 C CA . LYS A 1 204 ? 25.720 -15.202 -0.444 1.00 55.81 204 LYS A CA 1
ATOM 1597 C C . LYS A 1 204 ? 24.424 -15.010 -1.235 1.00 55.81 204 LYS A C 1
ATOM 1599 O O . LYS A 1 204 ? 23.353 -15.381 -0.755 1.00 55.81 204 LYS A O 1
ATOM 1604 N N . ARG A 1 205 ? 24.503 -14.392 -2.419 1.00 52.94 205 ARG A N 1
ATOM 1605 C CA . ARG A 1 205 ? 23.352 -14.215 -3.310 1.00 52.94 205 ARG A CA 1
ATOM 1606 C C . ARG A 1 205 ? 22.847 -15.606 -3.675 1.00 52.94 205 ARG A C 1
ATOM 1608 O O . ARG A 1 205 ? 23.445 -16.271 -4.515 1.00 52.94 205 ARG A O 1
ATOM 1615 N N . ARG A 1 206 ? 21.768 -16.070 -3.036 1.00 61.69 206 ARG A N 1
ATOM 1616 C CA . ARG A 1 206 ? 21.015 -17.208 -3.569 1.00 61.69 206 ARG A CA 1
ATOM 1617 C C . ARG A 1 206 ? 20.542 -16.775 -4.949 1.00 61.69 206 ARG A C 1
ATOM 1619 O O . ARG A 1 206 ? 19.872 -15.750 -5.068 1.00 61.69 206 ARG A O 1
ATOM 1626 N N . ALA A 1 207 ? 20.986 -17.499 -5.974 1.00 54.53 207 ALA A N 1
ATOM 1627 C CA . ALA A 1 207 ? 20.570 -17.269 -7.345 1.00 54.53 207 ALA A CA 1
ATOM 1628 C C . ALA A 1 207 ? 19.040 -17.223 -7.367 1.00 54.53 207 ALA A C 1
ATOM 1630 O O . ALA A 1 207 ? 18.386 -18.163 -6.915 1.00 54.53 207 ALA A O 1
ATOM 1631 N N . LEU A 1 208 ? 18.486 -16.090 -7.805 1.00 59.47 208 LEU A N 1
ATOM 1632 C CA . LEU A 1 208 ? 17.052 -15.937 -7.994 1.00 59.47 208 LEU A CA 1
ATOM 1633 C C . LEU A 1 208 ? 16.594 -17.085 -8.898 1.00 59.47 208 LEU A C 1
ATOM 1635 O O . LEU A 1 208 ? 17.065 -17.200 -10.033 1.00 59.47 208 LEU A O 1
ATOM 1639 N N . SER A 1 209 ? 15.675 -17.917 -8.413 1.00 55.06 209 SER A N 1
ATOM 1640 C CA . SER A 1 209 ? 14.849 -18.717 -9.306 1.00 55.06 209 SER A CA 1
ATOM 1641 C C . SER A 1 209 ? 14.222 -17.748 -10.310 1.00 55.06 209 SER A C 1
ATOM 1643 O O . SER A 1 209 ? 13.702 -16.695 -9.932 1.00 55.06 209 SER A O 1
ATOM 1645 N N . LYS A 1 210 ? 14.394 -18.056 -11.601 1.00 56.72 210 LYS A N 1
ATOM 1646 C CA . LYS A 1 210 ? 13.929 -17.241 -12.728 1.00 56.72 210 LYS A CA 1
ATOM 1647 C C . LYS A 1 210 ? 12.524 -16.695 -12.435 1.00 56.72 210 LYS A C 1
ATOM 1649 O O . LYS A 1 210 ? 11.670 -17.486 -12.030 1.00 56.72 210 LYS A O 1
ATOM 1654 N N . PRO A 1 211 ? 12.264 -15.391 -12.643 1.00 51.38 211 PRO A N 1
ATOM 1655 C CA . PRO A 1 211 ? 10.917 -14.859 -12.515 1.00 51.38 211 PRO A CA 1
ATOM 1656 C C . PRO A 1 211 ? 10.010 -15.626 -13.479 1.00 51.38 211 PRO A C 1
ATOM 1658 O O . PRO A 1 211 ? 10.158 -15.531 -14.697 1.00 51.38 211 PRO A O 1
ATOM 1661 N N . GLN A 1 212 ? 9.092 -16.420 -12.930 1.00 53.50 212 GLN A N 1
ATOM 1662 C CA . GLN A 1 212 ? 7.975 -16.970 -13.682 1.00 53.50 212 GLN A CA 1
ATOM 1663 C C . GLN A 1 212 ? 7.027 -15.806 -13.970 1.00 53.50 212 GLN A C 1
ATOM 1665 O O . GLN A 1 212 ? 6.056 -15.575 -13.256 1.00 53.50 212 GLN A O 1
ATOM 1670 N N . ALA A 1 213 ? 7.338 -15.025 -15.004 1.00 50.12 213 ALA A N 1
ATOM 1671 C CA . ALA A 1 213 ? 6.336 -14.212 -15.669 1.00 50.12 213 ALA A CA 1
ATOM 1672 C C . ALA A 1 213 ? 5.367 -15.197 -16.330 1.00 50.12 213 ALA A C 1
ATOM 1674 O O . ALA A 1 213 ? 5.580 -15.647 -17.457 1.00 50.12 213 ALA A O 1
ATOM 1675 N N . GLY A 1 214 ? 4.359 -15.621 -15.568 1.00 52.94 214 GLY A N 1
ATOM 1676 C CA . GLY A 1 214 ? 3.255 -16.405 -16.088 1.00 52.94 214 GLY A CA 1
ATOM 1677 C C . GLY A 1 214 ? 2.650 -15.639 -17.254 1.00 52.94 214 GLY A C 1
ATOM 1678 O O . GLY A 1 214 ? 2.203 -14.504 -17.088 1.00 52.94 214 GLY A O 1
ATOM 1679 N N . ARG A 1 215 ? 2.677 -16.245 -18.445 1.00 46.88 215 ARG A N 1
ATOM 1680 C CA . ARG A 1 215 ? 1.856 -15.809 -19.573 1.00 46.88 215 ARG A C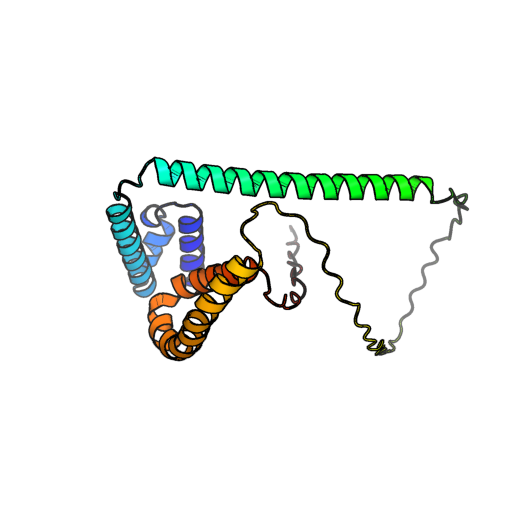A 1
ATOM 1681 C C . ARG A 1 215 ? 0.413 -15.782 -19.084 1.00 46.88 215 ARG A C 1
ATOM 1683 O O . ARG A 1 215 ? -0.206 -16.830 -18.930 1.00 46.88 215 ARG A O 1
ATOM 1690 N N . VAL A 1 216 ? -0.110 -14.588 -18.832 1.00 61.66 216 VAL A N 1
ATOM 1691 C CA . VAL A 1 216 ? -1.544 -14.379 -18.668 1.00 61.66 216 VAL A CA 1
ATOM 1692 C C . VAL A 1 216 ? -2.156 -14.617 -20.045 1.00 61.66 216 VAL A C 1
ATOM 1694 O O . VAL A 1 216 ? -2.067 -13.772 -20.933 1.00 61.66 216 VAL A O 1
ATOM 1697 N N . HIS A 1 217 ? -2.700 -15.815 -20.252 1.00 55.66 217 HIS A N 1
ATOM 1698 C CA . HIS A 1 217 ? -3.552 -16.106 -21.396 1.00 55.66 217 HIS A CA 1
ATOM 1699 C C . HIS A 1 217 ? -4.839 -15.301 -21.203 1.00 55.66 217 HIS A C 1
ATOM 1701 O O . HIS A 1 217 ? -5.652 -15.629 -20.343 1.00 55.66 217 HIS A O 1
ATOM 1707 N N . VAL A 1 218 ? -5.002 -14.221 -21.965 1.00 63.81 218 VAL A N 1
ATOM 1708 C CA . VAL A 1 218 ? -6.282 -13.518 -22.073 1.00 63.81 218 VAL A CA 1
ATOM 1709 C C . VAL A 1 218 ? -7.125 -14.298 -23.086 1.00 63.81 218 VAL A C 1
ATOM 1711 O O . VAL A 1 218 ? -6.741 -14.348 -24.259 1.00 63.81 218 VAL A O 1
ATOM 1714 N N . PRO A 1 219 ? -8.220 -14.963 -22.678 1.00 64.00 219 PRO A N 1
ATOM 1715 C CA . PRO A 1 219 ? -9.142 -15.561 -23.630 1.00 64.00 219 PRO A CA 1
ATOM 1716 C C . PRO A 1 219 ? -9.799 -14.444 -24.444 1.00 64.00 219 PRO A C 1
ATOM 1718 O O . PRO A 1 219 ? -10.353 -13.487 -23.904 1.00 64.00 219 PRO A O 1
ATOM 1721 N N . ARG A 1 220 ? -9.681 -14.555 -25.767 1.00 65.25 220 ARG A N 1
ATOM 1722 C CA . ARG A 1 220 ? -10.299 -13.660 -26.741 1.00 65.25 220 ARG A CA 1
ATOM 1723 C C . ARG A 1 220 ? -11.784 -14.013 -26.810 1.00 65.25 220 ARG A C 1
ATOM 1725 O O . ARG A 1 220 ? -12.156 -14.951 -27.505 1.00 65.25 220 ARG A O 1
ATOM 1732 N N . SER A 1 221 ? -12.604 -13.305 -26.041 1.00 67.88 221 SER A N 1
ATOM 1733 C CA . SER A 1 221 ? -14.062 -13.411 -26.107 1.00 67.88 221 SER A CA 1
ATOM 1734 C C . SER A 1 221 ? -14.526 -13.004 -27.504 1.00 67.88 221 SER A C 1
ATOM 1736 O O . SER A 1 221 ? -14.269 -11.882 -27.942 1.00 67.88 221 SER A O 1
ATOM 1738 N N . GLY A 1 222 ? -15.148 -13.942 -28.216 1.00 63.69 222 GLY A N 1
ATOM 1739 C CA . GLY A 1 222 ? -15.810 -13.689 -29.487 1.00 63.69 222 GLY A CA 1
ATOM 1740 C C . GLY A 1 222 ? -17.017 -12.779 -29.283 1.00 63.69 222 GLY A C 1
ATOM 1741 O O . GLY A 1 222 ? -17.820 -13.004 -28.381 1.00 63.69 222 GLY A O 1
ATOM 1742 N N . LEU A 1 223 ? -17.102 -11.746 -30.114 1.00 63.19 223 LEU A N 1
ATOM 1743 C CA . LEU A 1 223 ? -18.322 -10.995 -30.372 1.00 63.19 223 LEU A CA 1
ATOM 1744 C C . LEU A 1 223 ? -19.098 -11.767 -31.443 1.00 63.19 223 LEU A C 1
ATOM 1746 O O . LEU A 1 223 ? -18.598 -11.937 -32.556 1.00 63.19 223 LEU A O 1
ATOM 1750 N N . THR A 1 224 ? -20.272 -12.258 -31.066 1.00 69.00 224 THR A N 1
ATOM 1751 C CA . THR A 1 224 ? -21.390 -12.575 -31.965 1.00 69.00 224 THR A CA 1
ATOM 1752 C C . THR A 1 224 ? -22.416 -11.472 -31.833 1.00 69.00 224 THR A C 1
ATOM 1754 O O . THR A 1 224 ? -22.656 -11.086 -30.664 1.00 69.00 224 THR A O 1
#

Mean predicted aligned error: 19.27 Å

Radius of gyration: 29.5 Å; Cα contacts (8 Å, |Δi|>4): 31; chains: 1; bounding box: 77×55×72 Å

Sequence (224 aa):
MRCKDFDWRMQRLLDSRLPPEHDHQLIAHSAVCLHCERVLEVQRQLLATTALSSTVETSPRLTAGVLSAVARQSSARRRTRRGLLACALAASLTWLLLVPDEPRENKRVARTASETHQVLPSKSHTRGTPQQNAPEVIEPGHRENRTLSTRDAQLVLNRLKTPLAQWNMRSSLQMRQIADGLRPIATSFSIALDALRRTLPGGKRRALSKPQAGRVHVPRSGLT

pLDDT: mean 73.48, std 18.85, range [40.69, 98.56]

Solvent-accessible surface area (backbone atoms only — not comparable to full-atom values): 14473 Å² total; per-residue (Å²): 135,54,74,71,57,46,55,55,52,49,50,53,29,54,75,69,71,42,68,62,87,75,38,67,69,55,52,61,46,25,77,76,32,76,65,54,32,52,55,51,49,55,49,50,53,51,52,52,53,51,57,66,60,63,68,63,81,71,54,68,66,58,54,52,51,51,52,51,50,51,52,52,53,54,51,53,54,50,51,53,54,52,51,53,51,52,52,51,50,50,51,53,52,51,48,63,71,67,54,72,84,67,78,77,74,81,74,81,72,71,88,73,90,71,90,78,89,84,83,87,80,91,80,89,80,90,77,87,81,82,90,82,88,83,87,82,84,89,80,92,82,90,77,95,68,98,58,87,50,72,64,58,58,48,50,54,51,55,66,50,46,56,61,53,53,56,48,57,62,61,45,67,72,52,45,63,76,53,36,76,83,35,56,80,52,48,56,56,50,51,52,50,51,51,53,51,50,69,70,44,91,86,58,81,77,74,77,73,74,74,82,80,76,71,81,78,79,75,82,82,78,80,86,129

Secondary structure (DSSP, 8-state):
--HHHHHHHHHHHHHTT--GGG-HHHHHHHTT-HHHHHHHHHHHHHHHHHHHHTTS---HHHHHHHHHHHHHHHHHHHHHHHHHHHHHHHHHHHHHHHS--------------------------------------------------HHHHHHHHHHHHHHHHHHHHHHHHHHHHHHTT-HHHHHHHHHHHHHHHHHSTT---PPPP---------------